Protein AF-A0A6I2AB38-F1 (afdb_monomer)

Solvent-accessible surface area (backbone atoms only — not comparable to full-atom values): 14194 Å² total; per-residue (Å²): 135,89,80,88,78,90,77,84,85,88,71,84,69,78,55,81,69,76,52,45,63,56,54,50,49,52,43,53,70,67,52,64,80,66,85,60,86,93,56,79,85,81,84,64,77,52,96,86,46,88,72,48,73,67,52,51,55,51,53,31,59,75,76,70,43,93,50,74,71,64,77,49,66,87,54,60,73,92,77,49,90,78,81,76,99,65,81,81,89,68,52,74,68,56,46,50,52,50,53,52,60,57,57,70,73,55,90,46,75,90,81,41,91,77,83,83,48,82,93,54,75,90,71,93,75,63,76,66,52,61,60,58,67,66,34,60,85,67,67,71,56,72,85,66,81,56,51,92,84,26,54,72,62,52,50,54,43,51,51,51,22,51,50,50,17,68,75,70,73,44,96,74,54,66,88,77,67,96,45,72,42,60,44,52,50,51,53,51,53,51,51,27,68,77,68,71,49,93,78,82,92,76,65,95,79,53,55,71,85,58,58,128

Secondary structure (DSSP, 8-state):
---------------TTTTHHHHHHHHHHH------TT---TTS--TT----HHHHHHHHHHHT-S-TGGGGTTS-GGGSSPPP--PPP--HHHHHHHHHHHHTTS--TTTS-----TT-------HHHHHHHT-HHHHS--S--SGGG-HHHHHHHHHHHHHHHHHHT-S---S--S-HHHHHHHHHHHHHHHH--------TTS-GGG--

Sequence (212 aa):
MAVENRIEPDCRAGSVDEQRPIREICRRAIAGNVRIDGRFCDSMPSPY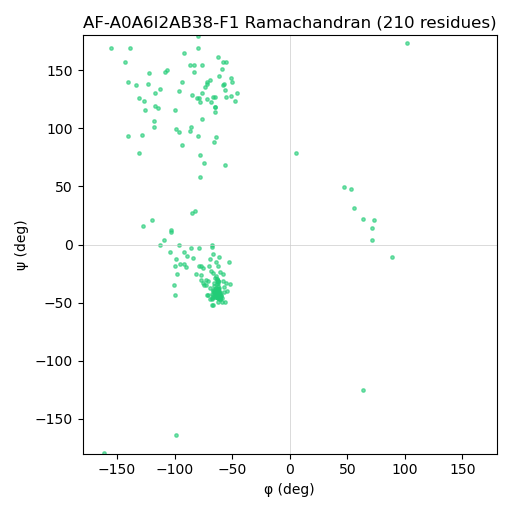IPNTDQDRAAMLRDIGAGSIDELFQDVPAQFRDVTFDLPPPLTELELREELYRLSRQNASLDDYACFLGAGYYHHFVPGVIGHITGRSELYTAYTPYQAEASQGILQAIYEYQSLVCQLTGMEISNAGMYDGSSAAAEAALMACRITGKKEVAVLSTANPVYRL

Mean predicted aligned error: 12.17 Å

Structure (mmCIF, N/CA/C/O backbone):
data_AF-A0A6I2AB38-F1
#
_entry.id   AF-A0A6I2AB38-F1
#
loop_
_atom_site.group_PDB
_atom_site.id
_atom_site.type_symbol
_atom_site.label_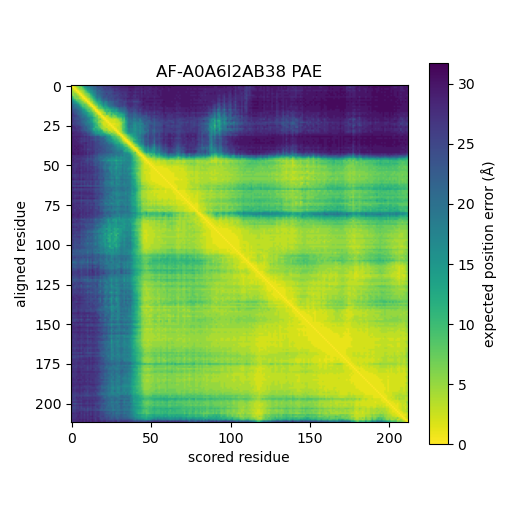atom_id
_atom_site.label_alt_id
_atom_site.label_comp_id
_atom_site.label_asym_id
_atom_site.label_entity_id
_atom_site.label_seq_id
_atom_site.pdbx_PDB_ins_code
_atom_site.Cartn_x
_atom_site.Cartn_y
_atom_site.Cartn_z
_atom_site.occupancy
_atom_site.B_iso_or_equiv
_atom_site.auth_seq_id
_atom_site.auth_comp_id
_atom_site.auth_asym_id
_atom_site.auth_atom_id
_atom_site.pdbx_PDB_model_num
ATOM 1 N N . MET A 1 1 ? -6.536 56.378 7.695 1.00 34.50 1 MET A N 1
ATOM 2 C CA . MET A 1 1 ? -5.104 56.673 7.892 1.00 34.50 1 MET A CA 1
ATOM 3 C C . MET A 1 1 ? -4.345 55.565 7.192 1.00 34.50 1 MET A C 1
ATOM 5 O O . MET A 1 1 ? -4.434 54.423 7.619 1.00 34.50 1 MET A O 1
ATOM 9 N N . ALA A 1 2 ? -3.794 55.879 6.023 1.00 26.27 2 ALA A N 1
ATOM 10 C CA . ALA A 1 2 ? -3.084 54.940 5.168 1.00 26.27 2 ALA A CA 1
ATOM 11 C C . ALA A 1 2 ? -1.726 54.583 5.781 1.00 26.27 2 ALA A C 1
ATOM 13 O O . ALA A 1 2 ? -1.047 55.474 6.285 1.00 26.27 2 ALA A O 1
ATOM 14 N N . VAL A 1 3 ? -1.335 53.313 5.687 1.00 28.06 3 VAL A N 1
ATOM 15 C CA . VAL A 1 3 ? 0.071 52.897 5.671 1.00 28.06 3 VAL A CA 1
ATOM 16 C C . VAL A 1 3 ? 0.175 51.765 4.650 1.00 28.06 3 VAL A C 1
ATOM 18 O O . VAL A 1 3 ? -0.111 50.608 4.945 1.00 28.06 3 VAL A O 1
ATOM 21 N N . GLU A 1 4 ? 0.516 52.136 3.418 1.00 26.92 4 GLU A N 1
ATOM 22 C CA . GLU A 1 4 ? 1.120 51.231 2.444 1.00 26.92 4 GLU A CA 1
ATOM 23 C C . GLU A 1 4 ? 2.509 50.845 2.956 1.00 26.92 4 GLU A C 1
ATOM 25 O O . GLU A 1 4 ? 3.324 51.719 3.236 1.00 26.92 4 GLU A O 1
ATOM 30 N N . ASN A 1 5 ? 2.796 49.549 3.037 1.00 28.12 5 ASN A N 1
ATOM 31 C CA . ASN A 1 5 ? 4.165 49.053 3.078 1.00 28.12 5 ASN A CA 1
ATOM 32 C C . ASN A 1 5 ? 4.311 47.981 1.998 1.00 28.12 5 ASN A C 1
ATOM 34 O O . ASN A 1 5 ? 3.986 46.811 2.194 1.00 28.12 5 ASN A O 1
ATOM 38 N N . ARG A 1 6 ? 4.784 48.430 0.831 1.00 26.64 6 ARG A N 1
ATOM 39 C CA . ARG A 1 6 ? 5.408 47.588 -0.191 1.00 26.64 6 ARG A CA 1
ATOM 40 C C . ARG A 1 6 ? 6.700 47.027 0.390 1.00 26.64 6 ARG A C 1
ATOM 42 O O . ARG A 1 6 ? 7.620 47.785 0.681 1.00 26.64 6 ARG A O 1
ATOM 49 N N . ILE A 1 7 ? 6.774 45.709 0.501 1.00 29.91 7 ILE A N 1
ATOM 50 C CA . ILE A 1 7 ? 8.037 44.985 0.601 1.00 29.91 7 ILE A CA 1
ATOM 51 C C . ILE A 1 7 ? 8.082 44.086 -0.632 1.00 29.91 7 ILE A C 1
ATOM 53 O O . ILE A 1 7 ? 7.317 43.130 -0.737 1.00 29.91 7 ILE A O 1
ATOM 57 N N . GLU A 1 8 ? 8.919 44.454 -1.601 1.00 27.06 8 GLU A N 1
ATOM 58 C CA . GLU A 1 8 ? 9.281 43.578 -2.714 1.00 27.06 8 GLU A CA 1
ATOM 59 C C . GLU A 1 8 ? 10.235 42.486 -2.212 1.00 27.06 8 GLU A C 1
ATOM 61 O O . GLU A 1 8 ? 11.200 42.807 -1.515 1.00 27.06 8 GLU A O 1
ATOM 66 N N . PRO A 1 9 ? 10.038 41.214 -2.588 1.00 30.16 9 PRO A N 1
ATOM 67 C CA . PRO A 1 9 ? 11.090 40.221 -2.511 1.00 30.16 9 PRO A CA 1
ATOM 68 C C . PRO A 1 9 ? 11.781 40.102 -3.876 1.00 30.16 9 PRO A C 1
ATOM 70 O O . PRO A 1 9 ? 11.330 39.371 -4.757 1.00 30.16 9 PRO A O 1
ATOM 73 N N . ASP A 1 10 ? 12.909 40.800 -4.033 1.00 26.78 10 ASP A N 1
ATOM 74 C CA . ASP A 1 10 ? 13.927 40.440 -5.023 1.00 26.78 10 ASP A CA 1
ATOM 75 C C . ASP A 1 10 ? 14.760 39.281 -4.458 1.00 26.78 10 ASP A C 1
ATOM 77 O O . ASP A 1 10 ? 15.714 39.454 -3.701 1.00 26.78 10 ASP A O 1
ATOM 81 N N . CYS A 1 11 ? 14.352 38.064 -4.801 1.00 25.88 11 CYS A N 1
ATOM 82 C CA . CYS A 1 11 ? 15.220 36.896 -4.812 1.00 25.88 11 CYS A CA 1
ATOM 83 C C . CYS A 1 11 ? 15.021 36.198 -6.149 1.00 25.88 11 CYS A C 1
ATOM 85 O O . CYS A 1 11 ? 14.269 35.235 -6.250 1.00 25.88 11 CYS A O 1
ATOM 87 N N . ARG A 1 12 ? 15.668 36.762 -7.178 1.00 30.02 12 ARG A N 1
ATOM 88 C CA . ARG A 1 12 ? 16.126 36.122 -8.423 1.00 30.02 12 ARG A CA 1
ATOM 89 C C . ARG A 1 12 ? 15.699 34.657 -8.581 1.00 30.02 12 ARG A C 1
ATOM 91 O O . ARG A 1 12 ? 16.494 33.732 -8.419 1.00 30.02 12 ARG A O 1
ATOM 98 N N . ALA A 1 13 ? 14.446 34.463 -8.978 1.00 32.53 13 ALA A N 1
ATOM 99 C CA . ALA A 1 13 ? 14.060 33.297 -9.743 1.00 32.53 13 ALA A CA 1
ATOM 100 C C . ALA A 1 13 ? 14.804 33.412 -11.076 1.00 32.53 13 ALA A C 1
ATOM 102 O O . ALA A 1 13 ? 14.572 34.359 -11.832 1.00 32.53 13 ALA A O 1
ATOM 103 N N . GLY A 1 14 ? 15.741 32.497 -11.336 1.00 30.34 14 GLY A N 1
ATOM 104 C CA . GLY A 1 14 ? 16.295 32.326 -12.676 1.00 30.34 14 GLY A CA 1
ATOM 105 C C . GLY A 1 14 ? 15.129 32.273 -13.655 1.00 30.34 14 GLY A C 1
ATOM 106 O O . GLY A 1 14 ? 14.169 31.528 -13.441 1.00 30.34 14 GLY A O 1
ATOM 107 N N . SER A 1 15 ? 15.154 33.171 -14.635 1.00 29.41 15 SER A N 1
ATOM 108 C CA . SER A 1 15 ? 14.037 33.393 -15.542 1.00 29.41 15 SER A CA 1
ATOM 109 C C . SER A 1 15 ? 13.550 32.065 -16.126 1.00 29.41 15 SER A C 1
ATOM 111 O O . SER A 1 15 ? 14.346 31.212 -16.520 1.00 29.41 15 SER A O 1
ATOM 113 N N . VAL A 1 16 ? 12.231 31.906 -16.241 1.00 40.69 16 VAL A N 1
ATOM 114 C CA . VAL A 1 16 ? 11.577 30.795 -16.963 1.00 40.69 16 VAL A CA 1
ATOM 115 C C . VAL A 1 16 ? 12.122 30.654 -18.405 1.00 40.69 16 VAL A C 1
ATOM 117 O O . VAL A 1 16 ? 11.963 29.617 -19.046 1.00 40.69 16 VAL A O 1
ATOM 120 N N . ASP A 1 17 ? 12.828 31.675 -18.899 1.00 38.22 17 ASP A N 1
ATOM 121 C CA . ASP A 1 17 ? 13.515 31.713 -20.185 1.00 38.22 17 ASP A CA 1
ATOM 122 C C . ASP A 1 17 ? 14.795 30.859 -20.260 1.00 38.22 17 ASP A C 1
ATOM 124 O O . ASP A 1 17 ? 15.090 30.291 -21.309 1.00 38.22 17 ASP A O 1
ATOM 128 N N . GLU A 1 18 ? 15.525 30.677 -19.156 1.00 34.94 18 GLU A N 1
ATOM 129 C CA . GLU A 1 18 ? 16.803 29.938 -19.139 1.00 34.94 18 GLU A CA 1
ATOM 130 C C . GLU A 1 18 ? 16.624 28.410 -19.139 1.00 34.94 18 GLU A C 1
ATOM 132 O O . GLU A 1 18 ? 17.534 27.670 -19.509 1.00 34.94 18 GLU A O 1
ATOM 137 N N . GLN A 1 19 ? 15.431 27.918 -18.783 1.00 38.31 19 GLN A N 1
ATOM 138 C CA . GLN A 1 19 ? 15.058 26.498 -18.881 1.00 38.31 19 GLN A CA 1
ATOM 139 C C . GLN A 1 19 ? 14.437 26.134 -20.235 1.00 38.31 19 GLN A C 1
ATOM 141 O O . GLN A 1 19 ? 14.267 24.950 -20.537 1.00 38.31 19 GLN A O 1
ATOM 146 N N . ARG A 1 20 ? 14.114 27.133 -21.067 1.00 41.50 20 ARG A N 1
ATOM 147 C CA . ARG A 1 20 ? 13.564 26.946 -22.414 1.00 41.50 20 ARG A CA 1
ATOM 148 C C . ARG A 1 20 ? 14.480 26.082 -23.309 1.00 41.50 20 ARG A C 1
ATOM 150 O O . ARG A 1 20 ? 13.945 25.169 -23.933 1.00 41.50 20 ARG A O 1
ATOM 157 N N . PRO A 1 21 ? 15.826 26.230 -23.295 1.00 41.38 21 PRO A N 1
ATOM 158 C CA . PRO A 1 21 ? 16.734 25.380 -24.067 1.00 41.38 21 PRO A CA 1
ATOM 159 C C . PRO A 1 21 ? 16.737 23.922 -23.596 1.00 41.38 21 PRO A C 1
ATOM 161 O O . PRO A 1 21 ? 16.725 23.022 -24.424 1.00 41.38 21 PRO A O 1
ATOM 164 N N . ILE A 1 22 ? 16.704 23.664 -22.282 1.00 46.53 22 ILE A N 1
ATOM 165 C CA . ILE A 1 22 ? 16.697 22.295 -21.731 1.00 46.53 22 ILE A CA 1
ATOM 166 C C . ILE A 1 22 ? 15.356 21.613 -22.006 1.00 46.53 22 ILE A C 1
ATOM 168 O O . ILE A 1 22 ? 15.334 20.469 -22.448 1.00 46.53 22 ILE A O 1
ATOM 172 N N . ARG A 1 23 ? 14.235 22.323 -21.825 1.00 45.91 23 ARG A N 1
ATOM 173 C CA . ARG A 1 23 ? 12.900 21.822 -22.186 1.00 45.91 23 ARG A CA 1
ATOM 174 C C . ARG A 1 23 ? 12.780 21.558 -23.683 1.00 45.91 23 ARG A C 1
ATOM 176 O O . ARG A 1 23 ? 12.126 20.601 -24.069 1.00 45.91 23 ARG A O 1
ATOM 183 N N . GLU A 1 24 ? 13.419 22.365 -24.526 1.00 47.00 24 GLU A N 1
ATOM 184 C CA . GLU A 1 24 ? 13.446 22.154 -25.973 1.00 47.00 24 GLU A CA 1
ATOM 185 C C . GLU A 1 24 ? 14.393 21.016 -26.381 1.00 47.00 24 GLU A C 1
ATOM 187 O O . GLU A 1 24 ? 14.072 20.280 -27.303 1.00 47.00 24 GLU A O 1
ATOM 192 N N . ILE A 1 25 ? 15.505 20.798 -25.673 1.00 49.69 25 ILE A N 1
ATOM 193 C CA . ILE A 1 25 ? 16.402 19.646 -25.869 1.00 49.69 25 ILE A CA 1
ATOM 194 C C . ILE A 1 25 ? 15.719 18.347 -25.427 1.00 49.69 25 ILE A C 1
ATOM 196 O O . ILE A 1 25 ? 15.716 17.386 -26.188 1.00 49.69 25 ILE A O 1
ATOM 200 N N . CYS A 1 26 ? 15.080 18.322 -24.254 1.00 41.72 26 CYS A N 1
ATOM 201 C CA . CYS A 1 26 ? 14.284 17.184 -23.792 1.00 41.72 26 CYS A CA 1
ATOM 202 C C . CYS A 1 26 ? 13.088 16.946 -24.719 1.00 41.72 26 CYS A C 1
ATOM 204 O O . CYS A 1 26 ? 12.897 15.825 -25.171 1.00 41.72 26 CYS A O 1
ATOM 206 N N . ARG A 1 27 ? 12.356 17.989 -25.133 1.00 44.59 27 ARG A N 1
ATOM 207 C CA . ARG A 1 27 ? 11.327 17.842 -26.171 1.00 44.59 27 ARG A CA 1
ATOM 208 C C . ARG A 1 27 ? 11.890 17.420 -27.512 1.00 44.59 27 ARG A C 1
ATOM 210 O O . ARG A 1 27 ? 11.180 16.744 -28.211 1.00 44.59 27 ARG A O 1
ATOM 217 N N . ARG A 1 28 ? 13.107 17.766 -27.921 1.00 39.25 28 ARG A N 1
ATOM 218 C CA . ARG A 1 28 ? 13.694 17.254 -29.175 1.00 39.25 28 ARG A CA 1
ATOM 219 C C . ARG A 1 28 ? 14.194 15.814 -29.035 1.00 39.25 28 ARG A C 1
ATOM 221 O O . ARG A 1 28 ? 14.222 15.094 -30.024 1.00 39.25 28 ARG A O 1
ATOM 228 N N . ALA A 1 29 ? 14.554 15.397 -27.823 1.00 41.75 29 ALA A N 1
ATOM 229 C CA . ALA A 1 29 ? 14.898 14.017 -27.498 1.00 41.75 29 ALA A CA 1
ATOM 230 C C . ALA A 1 29 ? 13.653 13.114 -27.355 1.00 41.75 29 ALA A C 1
ATOM 232 O O . ALA A 1 29 ? 13.737 11.932 -27.669 1.00 41.75 29 ALA A O 1
ATOM 233 N N . ILE A 1 30 ? 12.508 13.662 -26.914 1.00 44.81 30 ILE A N 1
ATOM 234 C CA . ILE A 1 30 ? 11.241 12.933 -26.696 1.00 44.81 30 ILE A CA 1
ATOM 235 C C . ILE A 1 30 ? 10.262 13.118 -27.856 1.00 44.81 30 ILE A C 1
ATOM 237 O O . ILE A 1 30 ? 9.701 12.143 -28.347 1.00 44.81 30 ILE A O 1
ATOM 241 N N . ALA A 1 31 ? 10.107 14.335 -28.379 1.00 37.72 31 ALA A N 1
ATOM 242 C CA . ALA A 1 31 ? 9.547 14.584 -29.705 1.00 37.72 31 ALA A CA 1
ATOM 243 C C . ALA A 1 31 ? 10.601 14.215 -30.752 1.00 37.72 31 ALA A C 1
ATOM 245 O O . ALA A 1 31 ? 11.130 15.051 -31.489 1.00 37.72 31 ALA A O 1
ATOM 246 N N . GLY A 1 32 ? 10.834 12.908 -30.857 1.00 34.00 32 GLY A N 1
ATOM 247 C CA . GLY A 1 32 ? 11.135 12.251 -32.113 1.00 34.00 32 GLY A CA 1
ATOM 248 C C . GLY A 1 32 ? 10.010 12.517 -33.118 1.00 34.00 32 GLY A C 1
ATOM 249 O O . GLY A 1 32 ? 9.295 11.617 -33.525 1.00 34.00 32 GLY A O 1
ATOM 250 N N . ASN A 1 33 ? 9.890 13.771 -33.556 1.00 32.78 33 ASN A N 1
ATOM 251 C CA . ASN A 1 33 ? 9.359 14.147 -34.859 1.00 32.78 33 ASN A CA 1
ATOM 252 C C . ASN A 1 33 ? 10.475 14.092 -35.912 1.00 32.78 33 ASN A C 1
ATOM 254 O O . ASN A 1 33 ? 10.420 14.771 -36.936 1.00 32.78 33 ASN A O 1
ATOM 258 N N . VAL A 1 34 ? 11.488 13.253 -35.687 1.00 32.75 34 VAL A N 1
ATOM 259 C CA . VAL A 1 34 ? 12.300 12.743 -36.777 1.00 32.75 34 VAL A CA 1
ATOM 260 C C . VAL A 1 34 ? 11.581 11.506 -37.303 1.00 32.75 34 VAL A C 1
ATOM 262 O O . VAL A 1 34 ? 11.696 10.414 -36.756 1.00 32.75 34 VAL A O 1
ATOM 265 N N . ARG A 1 35 ? 10.821 11.684 -38.387 1.00 31.61 35 ARG A N 1
ATOM 266 C CA . ARG A 1 35 ? 10.516 10.574 -39.292 1.00 31.61 35 ARG A CA 1
ATOM 267 C C . ARG A 1 35 ? 11.843 10.128 -39.913 1.00 31.61 35 ARG A C 1
ATOM 269 O O . ARG A 1 35 ? 12.253 10.694 -40.920 1.00 31.61 35 ARG A O 1
ATOM 276 N N . ILE A 1 36 ? 12.514 9.149 -39.312 1.00 35.03 36 ILE A N 1
ATOM 277 C CA . ILE A 1 36 ? 13.458 8.293 -40.036 1.00 35.03 36 ILE A CA 1
ATOM 278 C C . ILE A 1 36 ? 12.697 7.004 -40.352 1.00 35.03 36 ILE A C 1
ATOM 280 O O . ILE A 1 36 ? 12.489 6.167 -39.480 1.00 35.03 36 ILE A O 1
ATOM 284 N N . ASP A 1 37 ? 12.206 6.893 -41.585 1.00 28.66 37 ASP A N 1
ATOM 285 C CA . ASP A 1 37 ? 11.806 5.631 -42.224 1.00 28.66 37 ASP A CA 1
ATOM 286 C C . ASP A 1 37 ? 10.929 4.664 -41.403 1.00 28.66 37 ASP A C 1
ATOM 288 O O . ASP A 1 37 ? 11.213 3.469 -41.328 1.00 28.66 37 ASP A O 1
ATOM 292 N N . GLY A 1 38 ? 9.837 5.155 -40.805 1.00 30.42 38 GLY A N 1
ATOM 293 C CA . GLY A 1 38 ? 8.761 4.289 -40.299 1.00 30.42 38 GLY A CA 1
ATOM 294 C C . GLY A 1 38 ? 9.143 3.337 -39.159 1.00 30.42 38 GLY A C 1
ATOM 295 O O . GLY A 1 38 ? 8.454 2.340 -38.962 1.00 30.42 38 GLY A O 1
ATOM 296 N N . ARG A 1 39 ? 10.210 3.623 -38.407 1.00 29.05 39 ARG A N 1
ATOM 297 C CA . ARG A 1 39 ? 10.613 2.843 -37.229 1.00 29.05 39 ARG A CA 1
ATOM 298 C C . ARG A 1 39 ? 10.434 3.665 -35.957 1.00 29.05 39 ARG A C 1
ATOM 300 O O . ARG A 1 39 ? 10.824 4.831 -35.913 1.00 29.05 39 ARG A O 1
ATOM 307 N N . PHE A 1 40 ? 9.832 3.055 -34.933 1.00 37.88 40 PHE A N 1
ATOM 308 C CA . PHE A 1 40 ? 9.891 3.562 -33.563 1.00 37.88 40 PHE A CA 1
ATOM 309 C C . PHE A 1 40 ? 11.362 3.818 -33.202 1.00 37.88 40 PHE A C 1
ATOM 311 O O . PHE A 1 40 ? 12.250 3.092 -33.649 1.00 37.88 40 PHE A O 1
ATOM 318 N 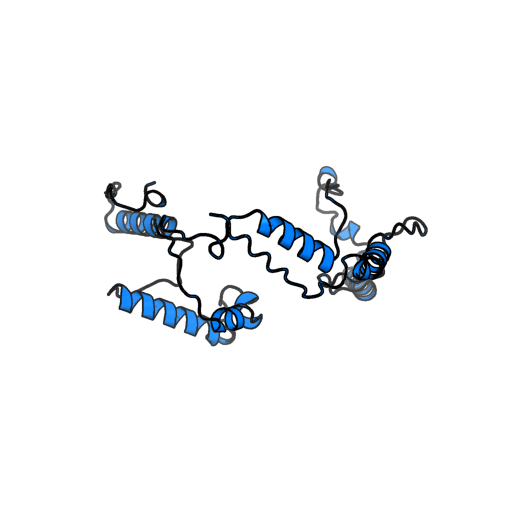N . CYS A 1 41 ? 11.639 4.876 -32.441 1.00 37.41 41 CYS A N 1
ATOM 319 C CA . CYS A 1 41 ? 12.975 5.116 -31.904 1.00 37.41 41 CYS A CA 1
ATOM 320 C C . CYS A 1 41 ? 13.304 3.998 -30.897 1.00 37.41 41 CYS A C 1
ATOM 322 O O . CYS A 1 41 ? 13.027 4.129 -29.710 1.00 37.41 41 CYS A O 1
ATOM 324 N N . ASP A 1 42 ? 13.873 2.899 -31.391 1.00 43.31 42 ASP A N 1
ATOM 325 C CA . ASP A 1 42 ? 14.346 1.734 -30.626 1.00 43.31 42 ASP A CA 1
ATOM 326 C C . ASP A 1 42 ? 15.568 2.047 -29.734 1.00 43.31 42 ASP A C 1
ATOM 328 O O . ASP A 1 42 ? 16.086 1.173 -29.046 1.00 43.31 42 ASP A O 1
ATOM 332 N N . SER A 1 43 ? 16.091 3.279 -29.731 1.00 47.00 43 SER A N 1
ATOM 333 C CA . SER A 1 43 ? 17.467 3.534 -29.280 1.00 47.00 43 SER A CA 1
ATOM 334 C C . SER A 1 43 ? 17.635 4.146 -27.885 1.00 47.00 43 SER A C 1
ATOM 336 O O . SER A 1 43 ? 18.745 4.556 -27.548 1.00 47.00 43 SER A O 1
ATOM 338 N N . MET A 1 44 ? 16.596 4.199 -27.047 1.00 47.53 44 MET A N 1
ATOM 339 C CA . MET A 1 44 ? 16.796 4.336 -25.597 1.00 47.53 44 MET A CA 1
ATOM 340 C C . MET A 1 44 ? 16.061 3.214 -24.865 1.00 47.53 44 MET A C 1
ATOM 342 O O . MET A 1 44 ? 14.830 3.175 -24.913 1.00 47.53 44 MET A O 1
ATOM 346 N N . PRO A 1 45 ? 16.785 2.317 -24.168 1.00 57.47 45 PRO A N 1
ATOM 347 C CA . PRO A 1 45 ? 16.159 1.344 -23.291 1.00 57.47 45 PRO A CA 1
ATOM 348 C C . PRO A 1 45 ? 15.288 2.088 -22.281 1.00 57.47 45 PRO A C 1
ATOM 350 O O . PRO A 1 45 ? 15.754 3.018 -21.618 1.00 57.47 45 PRO A O 1
ATOM 353 N N . SER A 1 46 ? 14.019 1.699 -22.170 1.00 71.69 46 SER A N 1
ATOM 354 C CA . SER A 1 46 ? 13.181 2.172 -21.071 1.00 71.69 46 SER A CA 1
ATOM 355 C C . SER A 1 46 ? 13.883 1.823 -19.754 1.00 71.69 46 SER A C 1
ATOM 357 O O . SER A 1 46 ? 14.275 0.666 -19.589 1.00 71.69 46 SER A O 1
ATOM 359 N N . PRO A 1 47 ? 14.006 2.749 -18.785 1.00 79.19 47 PRO A N 1
ATOM 360 C CA . PRO A 1 47 ? 14.590 2.430 -17.479 1.00 79.19 47 PRO A CA 1
ATOM 361 C C . PRO A 1 47 ? 13.793 1.349 -16.724 1.00 79.19 47 PRO A C 1
ATOM 363 O O . PRO A 1 47 ? 14.271 0.812 -15.730 1.00 79.19 47 PRO A O 1
ATOM 366 N N . TYR A 1 48 ? 12.593 1.010 -17.207 1.00 86.25 48 TYR A N 1
ATOM 367 C CA . TYR A 1 48 ? 11.717 -0.024 -16.664 1.00 86.25 48 TYR A CA 1
ATOM 368 C C . TYR A 1 48 ? 11.793 -1.364 -17.412 1.00 86.25 48 TYR A C 1
ATOM 370 O O . TYR A 1 48 ? 11.266 -2.356 -16.915 1.00 86.25 48 TYR A O 1
ATOM 378 N N . ILE A 1 49 ? 12.420 -1.417 -18.594 1.00 90.12 49 ILE A N 1
ATOM 379 C CA . ILE A 1 49 ? 12.567 -2.645 -19.389 1.00 90.12 49 ILE A CA 1
ATOM 380 C C . ILE A 1 49 ? 14.063 -2.945 -19.526 1.00 90.12 49 ILE A C 1
ATOM 382 O O . ILE A 1 49 ? 14.731 -2.337 -20.362 1.00 90.12 49 ILE A O 1
ATOM 386 N N . PRO A 1 50 ? 14.607 -3.883 -18.731 1.00 88.38 50 PRO A N 1
ATOM 387 C CA . PRO A 1 50 ? 16.047 -4.126 -18.692 1.00 88.38 50 PRO A CA 1
ATOM 388 C C . PRO A 1 50 ? 16.560 -4.888 -19.920 1.00 88.38 50 PRO A C 1
ATOM 390 O O . PRO A 1 50 ? 17.754 -4.858 -20.199 1.00 88.38 50 PRO A O 1
ATOM 393 N N . ASN A 1 51 ? 15.681 -5.590 -20.645 1.00 90.06 51 ASN A N 1
ATOM 394 C CA . ASN A 1 51 ? 16.077 -6.410 -21.785 1.00 90.06 51 ASN A CA 1
ATOM 395 C C . ASN A 1 51 ? 16.489 -5.538 -22.973 1.00 90.06 51 ASN A C 1
ATOM 397 O O . ASN A 1 51 ? 15.703 -4.723 -23.465 1.00 90.06 51 ASN A O 1
ATOM 401 N N . THR A 1 52 ? 17.696 -5.780 -23.470 1.00 90.00 52 THR A N 1
ATOM 402 C CA . THR A 1 52 ? 18.200 -5.222 -24.725 1.00 90.00 52 THR A CA 1
ATOM 403 C C . THR A 1 52 ? 17.659 -5.999 -25.927 1.00 90.00 52 THR A C 1
ATOM 405 O O . THR A 1 52 ? 17.118 -7.100 -25.789 1.00 90.00 52 THR A O 1
ATOM 408 N N . ASP A 1 53 ? 17.843 -5.471 -27.137 1.00 90.50 53 ASP A N 1
ATOM 409 C CA . ASP A 1 53 ? 17.486 -6.202 -28.362 1.00 90.50 53 ASP A CA 1
ATOM 410 C C . ASP A 1 53 ? 18.312 -7.479 -28.534 1.00 90.50 53 ASP A C 1
ATOM 412 O O . ASP A 1 53 ? 17.823 -8.480 -29.060 1.00 90.50 53 ASP A O 1
ATOM 416 N N . GLN A 1 54 ? 19.547 -7.480 -28.025 1.00 93.31 54 GLN A N 1
ATOM 417 C CA . GLN A 1 54 ? 20.385 -8.671 -27.990 1.00 93.31 54 GLN A CA 1
ATOM 418 C C . GLN A 1 54 ? 19.804 -9.734 -27.050 1.00 93.31 54 GLN A C 1
ATOM 420 O O . GLN A 1 54 ? 19.746 -10.904 -27.439 1.00 93.31 54 GLN A O 1
ATOM 425 N N . ASP A 1 55 ? 19.336 -9.339 -25.860 1.00 94.00 55 ASP A N 1
ATOM 426 C CA . ASP A 1 55 ? 18.676 -10.251 -24.917 1.00 94.00 55 ASP A CA 1
ATOM 427 C C . ASP A 1 55 ? 17.392 -10.813 -25.525 1.00 94.00 55 ASP A C 1
ATOM 429 O O . ASP A 1 55 ? 17.178 -12.023 -25.506 1.00 94.00 55 ASP A O 1
ATOM 433 N N . ARG A 1 56 ? 16.564 -9.950 -26.134 1.00 93.19 56 ARG A N 1
ATOM 434 C CA . ARG A 1 56 ? 15.337 -10.358 -26.836 1.00 93.19 56 ARG A CA 1
ATOM 435 C C . ARG A 1 56 ? 15.636 -11.392 -27.921 1.00 93.19 56 ARG A C 1
ATOM 437 O O . ARG A 1 56 ? 15.013 -12.449 -27.944 1.00 93.19 56 ARG A O 1
ATOM 444 N N . ALA A 1 57 ? 16.624 -11.132 -28.777 1.00 94.56 57 ALA A N 1
ATOM 445 C CA . ALA A 1 57 ? 17.003 -12.053 -29.844 1.00 94.56 57 ALA A CA 1
ATOM 446 C C . ALA A 1 57 ? 17.575 -13.379 -29.313 1.00 94.56 57 ALA A C 1
ATOM 448 O O . ALA A 1 57 ? 17.356 -14.426 -29.920 1.00 94.56 57 ALA A O 1
ATOM 449 N N . ALA A 1 58 ? 18.322 -13.356 -28.206 1.00 96.56 58 ALA A N 1
ATOM 450 C CA . ALA A 1 58 ? 18.833 -14.568 -27.570 1.00 96.56 58 ALA A CA 1
ATOM 451 C C . ALA A 1 58 ? 17.706 -15.416 -26.965 1.00 96.56 58 ALA A C 1
ATOM 453 O O . ALA A 1 58 ? 17.655 -16.612 -27.238 1.00 96.56 58 ALA A O 1
ATOM 454 N N . MET A 1 59 ? 16.781 -14.794 -26.226 1.00 96.69 59 MET A N 1
ATOM 455 C CA . MET A 1 59 ? 15.626 -15.474 -25.632 1.00 96.69 59 MET A CA 1
ATOM 456 C C . MET A 1 59 ? 14.709 -16.083 -26.699 1.00 96.69 59 MET A C 1
ATOM 458 O O . MET 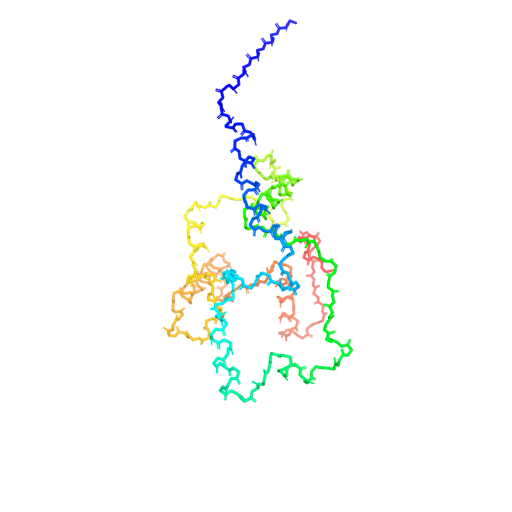A 1 59 ? 14.327 -17.239 -26.569 1.00 96.69 59 MET A O 1
ATOM 462 N N . LEU A 1 60 ? 14.413 -15.351 -27.784 1.00 97.12 60 LEU A N 1
ATOM 463 C CA . LEU A 1 60 ? 13.597 -15.858 -28.898 1.00 97.12 60 LEU A CA 1
ATOM 464 C C . LEU A 1 60 ? 14.220 -17.098 -29.556 1.00 97.12 60 LEU A C 1
ATOM 466 O O . LEU A 1 60 ? 13.522 -18.080 -29.805 1.00 97.12 60 LEU A O 1
ATOM 470 N N . ARG A 1 61 ? 15.543 -17.088 -29.783 1.00 97.19 61 ARG A N 1
ATOM 471 C CA . ARG A 1 61 ? 16.256 -18.260 -30.318 1.00 97.19 61 ARG A CA 1
ATOM 472 C C . ARG A 1 61 ? 16.194 -19.464 -29.380 1.00 97.19 61 ARG A C 1
ATOM 474 O O . ARG A 1 61 ? 16.066 -20.577 -29.875 1.00 97.19 61 ARG A O 1
ATOM 481 N N . ASP A 1 62 ? 16.300 -19.248 -28.070 1.00 97.81 62 ASP A N 1
ATOM 482 C CA . ASP A 1 62 ? 16.301 -20.323 -27.068 1.00 97.81 62 ASP A CA 1
ATOM 483 C C . ASP A 1 62 ? 14.943 -21.038 -26.987 1.00 97.81 62 ASP A C 1
ATOM 485 O O . ASP A 1 62 ? 14.878 -22.264 -26.951 1.00 97.81 62 ASP A O 1
ATOM 489 N N . ILE A 1 63 ? 13.848 -20.275 -27.066 1.00 96.69 63 ILE A N 1
ATOM 490 C CA . ILE A 1 63 ? 12.480 -20.819 -27.059 1.00 96.69 63 ILE A CA 1
ATOM 491 C C . ILE A 1 63 ? 11.981 -21.248 -28.450 1.00 96.69 63 ILE A C 1
ATOM 493 O O . ILE A 1 63 ? 10.875 -21.772 -28.566 1.00 96.69 63 ILE A O 1
ATOM 497 N N . GLY A 1 64 ? 12.775 -21.032 -29.507 1.00 96.19 64 GLY A N 1
ATOM 498 C CA . GLY A 1 64 ? 12.441 -21.412 -30.883 1.00 96.19 64 GLY A CA 1
ATOM 499 C C . GLY A 1 64 ? 11.368 -20.549 -31.559 1.00 96.19 64 GLY A C 1
ATOM 500 O O . GLY A 1 64 ? 10.759 -21.010 -32.522 1.00 96.19 64 GLY A O 1
ATOM 501 N N . ALA A 1 65 ? 11.138 -19.323 -31.077 1.00 95.69 65 ALA A N 1
ATOM 502 C CA . ALA A 1 65 ? 10.181 -18.378 -31.655 1.00 95.69 65 ALA A CA 1
ATOM 503 C C . ALA A 1 65 ? 10.863 -17.423 -32.651 1.00 95.69 65 ALA A C 1
ATOM 505 O O . ALA A 1 65 ? 11.973 -16.937 -32.419 1.00 95.69 65 ALA A O 1
ATOM 506 N N . GLY A 1 66 ? 10.187 -17.131 -33.761 1.00 93.56 66 GLY A N 1
ATOM 507 C CA . GLY A 1 66 ? 10.655 -16.226 -34.810 1.00 93.56 66 GLY A CA 1
ATOM 508 C C . GLY A 1 66 ? 10.430 -14.745 -34.500 1.00 93.56 66 GLY A C 1
ATOM 509 O O . GLY A 1 66 ? 11.171 -13.894 -34.998 1.00 93.56 66 GLY A O 1
ATOM 510 N N . SER A 1 67 ? 9.438 -14.417 -33.667 1.00 93.31 67 SER A N 1
ATOM 511 C CA . SER A 1 67 ? 9.116 -13.040 -33.280 1.00 93.31 67 SER A CA 1
ATOM 512 C C . SER A 1 67 ? 8.393 -12.962 -31.932 1.00 93.31 67 SER A C 1
ATOM 514 O O . SER A 1 67 ? 7.943 -13.967 -31.385 1.00 93.31 67 SER A O 1
ATOM 516 N N . ILE A 1 68 ? 8.260 -11.743 -31.400 1.00 90.69 68 ILE A N 1
ATOM 517 C CA . ILE A 1 68 ? 7.434 -11.476 -30.213 1.00 90.69 68 ILE A CA 1
ATOM 518 C C . ILE A 1 68 ? 5.954 -11.768 -30.504 1.00 90.69 68 ILE A C 1
ATOM 520 O O . ILE A 1 68 ? 5.271 -12.320 -29.647 1.00 90.69 68 ILE A O 1
ATOM 524 N N . ASP A 1 69 ? 5.467 -11.462 -31.711 1.00 90.25 69 ASP A N 1
ATOM 525 C CA . ASP A 1 69 ? 4.062 -11.675 -32.093 1.00 90.25 69 ASP A CA 1
ATOM 526 C C . ASP A 1 69 ? 3.664 -13.157 -32.050 1.00 90.25 69 ASP A C 1
ATOM 528 O O . ASP A 1 69 ? 2.520 -13.491 -31.732 1.00 90.25 69 ASP A O 1
ATOM 532 N N . GLU A 1 70 ? 4.611 -14.062 -32.326 1.00 93.12 70 GLU A N 1
ATOM 533 C CA . GLU A 1 70 ? 4.394 -15.505 -32.195 1.00 93.12 70 GLU A CA 1
ATOM 534 C C . GLU A 1 70 ? 4.076 -15.919 -30.749 1.00 93.12 70 GLU A C 1
ATOM 536 O O . GLU A 1 70 ? 3.270 -16.825 -30.545 1.00 93.12 70 GLU A O 1
ATOM 541 N N . LEU A 1 71 ? 4.608 -15.210 -29.744 1.00 92.81 71 LEU A N 1
ATOM 542 C CA . LEU A 1 71 ? 4.358 -15.492 -28.322 1.00 92.81 71 LEU A CA 1
ATOM 543 C C . LEU A 1 71 ? 2.926 -15.169 -27.883 1.00 92.81 71 LEU A C 1
ATOM 545 O O . LEU A 1 71 ? 2.471 -15.655 -26.850 1.00 92.81 71 LEU A O 1
ATOM 549 N N . PHE A 1 72 ? 2.204 -14.358 -28.656 1.00 91.62 72 PHE A N 1
ATOM 550 C CA . PHE A 1 72 ? 0.837 -13.940 -28.347 1.00 91.62 72 PHE A CA 1
ATOM 551 C C . PHE A 1 72 ? -0.220 -14.687 -29.173 1.00 91.62 72 PHE A C 1
ATOM 553 O O . PHE A 1 72 ? -1.396 -14.312 -29.152 1.00 91.62 72 PHE A O 1
ATOM 560 N N . GLN A 1 73 ? 0.155 -15.757 -29.888 1.00 91.69 73 GLN A N 1
ATOM 561 C CA . GLN A 1 73 ? -0.765 -16.519 -30.743 1.00 91.69 73 GLN A CA 1
ATOM 562 C C . GLN A 1 73 ? -1.958 -17.144 -29.995 1.00 91.69 73 GLN A C 1
ATOM 564 O O . GLN A 1 73 ? -3.011 -17.336 -30.606 1.00 91.69 73 GLN A O 1
ATOM 569 N N . ASP A 1 74 ? -1.839 -17.372 -28.687 1.00 93.38 74 ASP A N 1
ATOM 570 C CA . ASP A 1 74 ? -2.917 -17.917 -27.852 1.00 93.38 74 ASP A CA 1
ATOM 571 C C . ASP A 1 74 ? -4.002 -16.883 -27.494 1.00 93.38 74 ASP A C 1
ATOM 573 O O . ASP A 1 74 ? -5.126 -17.242 -27.138 1.00 93.38 74 ASP A O 1
ATOM 577 N N . VAL A 1 75 ? -3.711 -15.582 -27.614 1.00 93.38 75 VAL A N 1
ATOM 578 C CA . VAL A 1 75 ? -4.698 -14.514 -27.386 1.00 93.38 75 VAL A CA 1
ATOM 579 C C . VAL A 1 75 ? -5.582 -14.393 -28.630 1.00 93.38 75 VAL A C 1
ATOM 581 O O . VAL A 1 75 ? -5.038 -14.209 -29.707 1.00 93.38 75 VAL A O 1
ATOM 584 N N . PRO A 1 76 ? -6.922 -14.449 -28.588 1.00 93.31 76 PRO A N 1
ATOM 585 C CA . PRO A 1 76 ? -7.735 -14.298 -29.801 1.00 93.31 76 PRO A CA 1
ATOM 586 C C . PRO A 1 76 ? -7.465 -12.976 -30.541 1.00 93.31 76 PRO A C 1
ATOM 588 O O . PRO A 1 76 ? -7.376 -11.929 -29.908 1.00 93.31 76 PRO A O 1
ATOM 591 N N . ALA A 1 77 ? -7.387 -13.005 -31.878 1.00 89.81 77 ALA A N 1
ATOM 592 C CA . ALA A 1 77 ? -6.992 -11.845 -32.695 1.00 89.81 77 ALA A CA 1
ATOM 593 C C . ALA A 1 77 ? -7.850 -10.587 -32.454 1.00 89.81 77 ALA A C 1
ATOM 595 O O . ALA A 1 77 ? -7.337 -9.478 -32.475 1.00 89.81 77 ALA A O 1
ATOM 596 N N . GLN A 1 78 ? -9.139 -10.760 -32.148 1.00 90.38 78 GLN A N 1
ATOM 597 C CA . GLN A 1 78 ? -10.056 -9.661 -31.815 1.00 90.38 78 GLN A CA 1
ATOM 598 C C . GLN A 1 78 ? -9.697 -8.899 -30.523 1.00 90.38 78 GLN A C 1
ATOM 600 O O . GLN A 1 78 ? -10.246 -7.829 -30.280 1.00 90.38 78 GLN A O 1
ATOM 605 N N . PHE A 1 79 ? -8.824 -9.463 -29.683 1.00 90.94 79 PHE A N 1
ATOM 606 C CA . PHE A 1 79 ? -8.330 -8.855 -28.446 1.00 90.94 79 PHE A CA 1
ATOM 607 C C . PHE A 1 79 ? -6.854 -8.431 -28.540 1.00 90.94 79 PHE A C 1
ATOM 609 O O . PHE A 1 79 ? -6.292 -7.987 -27.540 1.00 90.94 79 PHE A O 1
ATOM 616 N N . ARG A 1 80 ? -6.217 -8.575 -29.711 1.00 86.69 80 ARG A N 1
ATOM 617 C CA . ARG A 1 80 ? -4.854 -8.087 -29.972 1.00 86.69 80 ARG A CA 1
ATOM 618 C C . ARG A 1 80 ? -4.891 -6.671 -30.551 1.00 86.69 80 ARG A C 1
ATOM 620 O O . ARG A 1 80 ? -5.939 -6.206 -30.990 1.00 86.69 80 ARG A O 1
ATOM 627 N N . ASP A 1 81 ? -3.742 -5.997 -30.533 1.00 80.31 81 ASP A N 1
ATOM 628 C CA . ASP A 1 81 ? -3.500 -4.723 -31.232 1.00 80.31 81 ASP A CA 1
ATOM 629 C C . ASP A 1 81 ? -4.476 -3.588 -30.878 1.00 80.31 81 ASP A C 1
ATOM 631 O O . ASP A 1 81 ? -4.784 -2.705 -31.684 1.00 80.31 81 ASP A O 1
ATOM 635 N N . VAL A 1 82 ? -4.957 -3.591 -29.632 1.00 82.56 82 VAL A N 1
ATOM 636 C CA . VAL A 1 82 ? -5.808 -2.525 -29.104 1.00 82.56 82 VAL A CA 1
ATOM 637 C C . VAL A 1 82 ? -5.000 -1.231 -29.057 1.00 82.56 82 VAL A C 1
ATOM 639 O O . VAL A 1 82 ? -3.999 -1.126 -28.351 1.00 82.56 82 VAL A O 1
ATOM 642 N N . THR A 1 83 ? -5.448 -0.229 -29.810 1.00 85.62 83 THR A N 1
ATOM 643 C CA . THR A 1 83 ? -4.882 1.119 -29.733 1.00 85.62 83 THR A CA 1
ATOM 644 C C . THR A 1 83 ? -5.552 1.872 -28.592 1.00 85.62 83 THR A C 1
ATOM 646 O O . THR A 1 83 ? -6.780 1.935 -28.521 1.00 85.62 83 THR A O 1
ATOM 649 N N . PHE A 1 84 ? -4.753 2.456 -27.704 1.00 88.56 84 PHE A N 1
ATOM 650 C CA . PHE A 1 84 ? -5.250 3.314 -26.635 1.00 88.56 84 PHE A CA 1
ATOM 651 C C . PHE A 1 84 ? -5.164 4.781 -27.065 1.00 88.56 84 PHE A C 1
ATOM 653 O O . PHE A 1 84 ? -4.120 5.225 -27.541 1.00 88.56 84 PHE A O 1
ATOM 660 N N . ASP A 1 85 ? -6.248 5.536 -26.878 1.00 92.56 85 ASP A N 1
ATOM 661 C CA . ASP A 1 85 ? -6.262 6.993 -27.060 1.00 92.56 85 ASP A CA 1
ATOM 662 C C . ASP A 1 85 ? -5.619 7.663 -25.837 1.00 92.56 85 ASP A C 1
ATOM 664 O O . ASP A 1 85 ? -6.294 8.101 -24.904 1.00 92.56 85 ASP A O 1
ATOM 668 N N . LEU A 1 86 ? -4.286 7.621 -25.786 1.00 91.69 86 LEU A N 1
ATOM 669 C CA . LEU A 1 86 ? -3.486 8.191 -24.705 1.00 91.69 86 LEU A CA 1
ATOM 670 C C . LEU A 1 86 ? -2.752 9.452 -25.178 1.00 91.69 86 LEU A C 1
ATOM 672 O O . LEU A 1 86 ? -2.328 9.524 -26.335 1.00 91.69 86 LEU A O 1
ATOM 676 N N . PRO A 1 87 ? -2.532 10.430 -24.279 1.00 90.50 87 PRO A N 1
ATOM 677 C CA . PRO A 1 87 ? -1.631 11.542 -24.546 1.00 90.50 87 PRO A CA 1
ATOM 678 C C . PRO A 1 87 ? -0.224 11.056 -24.933 1.00 90.50 87 PRO A C 1
ATOM 680 O O . PRO A 1 87 ? 0.174 9.946 -24.565 1.00 90.50 87 PRO A O 1
ATOM 683 N N . PRO A 1 88 ? 0.563 11.889 -25.636 1.00 89.50 88 PRO A N 1
ATOM 684 C CA . PRO A 1 88 ? 1.941 11.546 -25.962 1.00 89.50 88 PRO A CA 1
ATOM 685 C C . PRO A 1 88 ? 2.768 11.287 -24.690 1.00 89.50 88 PRO A C 1
ATOM 687 O O . PRO A 1 88 ? 2.488 11.879 -23.641 1.00 89.50 88 PRO A O 1
ATOM 690 N N . PRO A 1 89 ? 3.803 10.432 -24.773 1.00 89.25 89 PRO A N 1
ATOM 691 C CA . PRO A 1 89 ? 4.661 10.138 -23.633 1.00 89.25 89 PRO A CA 1
ATOM 692 C C . PRO A 1 89 ? 5.374 11.403 -23.144 1.00 89.25 89 PRO A C 1
ATOM 694 O O . PRO A 1 89 ? 5.766 12.262 -23.936 1.00 89.25 89 PRO A O 1
ATOM 697 N N . LEU A 1 90 ? 5.566 11.488 -21.829 1.00 90.44 90 LEU A N 1
ATOM 698 C CA . LEU A 1 90 ? 6.294 12.567 -21.165 1.00 90.44 90 LEU A CA 1
ATOM 699 C C . LEU A 1 90 ? 7.655 12.070 -20.679 1.00 90.44 90 LEU A C 1
ATOM 701 O O . LEU A 1 90 ? 7.799 10.910 -20.290 1.00 90.44 90 LEU A O 1
ATOM 705 N N . THR A 1 91 ? 8.643 12.965 -20.625 1.00 90.25 91 THR A N 1
ATOM 706 C CA . THR A 1 91 ? 9.838 12.721 -19.802 1.00 90.25 91 THR A CA 1
ATOM 707 C C . THR A 1 91 ? 9.493 12.605 -18.327 1.00 90.25 91 THR A C 1
ATOM 709 O O . THR A 1 91 ? 8.494 13.150 -17.865 1.00 90.25 91 THR A O 1
ATOM 712 N N . GLU A 1 92 ? 10.397 12.014 -17.546 1.00 91.31 92 GLU A N 1
ATOM 713 C CA . GLU A 1 92 ? 10.325 12.061 -16.082 1.00 91.31 92 GLU A CA 1
ATOM 714 C C . GLU A 1 92 ? 10.238 13.505 -15.549 1.00 91.31 92 GLU A C 1
ATOM 716 O O . GLU A 1 92 ? 9.466 13.793 -14.634 1.00 91.31 92 GLU A O 1
ATOM 721 N N . LEU A 1 93 ? 10.983 14.442 -16.149 1.00 94.25 93 LEU A N 1
ATOM 722 C CA . LEU A 1 93 ? 10.964 15.850 -15.747 1.00 94.25 93 LEU A CA 1
ATOM 723 C C . LEU A 1 93 ? 9.622 16.525 -16.049 1.00 94.25 93 LEU A C 1
ATOM 725 O O . LEU A 1 93 ? 9.087 17.207 -15.175 1.00 94.25 93 LEU A O 1
ATOM 729 N N . GLU A 1 94 ? 9.078 16.325 -17.252 1.00 94.88 94 GLU A N 1
ATOM 730 C CA . GLU A 1 94 ? 7.767 16.854 -17.649 1.00 94.88 94 GLU A CA 1
ATOM 731 C C . GLU A 1 94 ? 6.644 16.233 -16.815 1.00 94.88 94 GLU A C 1
ATOM 733 O O . GLU A 1 94 ? 5.769 16.955 -16.343 1.00 94.88 94 GLU A O 1
ATOM 738 N N . LEU A 1 95 ? 6.697 14.920 -16.569 1.00 94.62 95 LEU A N 1
ATOM 739 C CA . LEU A 1 95 ? 5.733 14.222 -15.723 1.00 94.62 95 LEU A CA 1
ATOM 740 C C . LEU A 1 95 ? 5.744 14.783 -14.298 1.00 94.62 95 LEU A C 1
ATOM 742 O O . LEU A 1 95 ? 4.689 15.070 -13.735 1.00 94.62 95 LEU A O 1
ATOM 746 N N . ARG A 1 96 ? 6.930 14.985 -13.713 1.00 97.06 96 ARG A N 1
ATOM 747 C CA . ARG A 1 96 ? 7.062 15.554 -12.366 1.00 97.06 96 ARG A CA 1
ATOM 748 C C . ARG A 1 96 ? 6.515 16.978 -12.286 1.00 97.06 96 ARG A C 1
ATOM 750 O O . ARG A 1 96 ? 5.849 17.312 -11.308 1.00 97.06 96 ARG A O 1
ATOM 757 N N . GLU A 1 97 ? 6.795 17.815 -13.285 1.00 97.69 97 GLU A N 1
ATOM 758 C CA . GLU A 1 97 ? 6.261 19.180 -13.348 1.00 97.69 97 GLU A CA 1
ATOM 759 C C . GLU A 1 97 ? 4.732 19.178 -13.452 1.00 97.69 97 GLU A C 1
ATOM 761 O O . GLU A 1 97 ? 4.065 19.920 -12.729 1.00 97.69 97 GLU A O 1
ATOM 766 N N . GLU A 1 98 ? 4.171 18.308 -14.291 1.00 96.69 98 GLU A N 1
ATOM 767 C CA . GLU A 1 98 ? 2.725 18.191 -14.457 1.00 96.69 98 GLU A CA 1
ATOM 768 C C . GLU A 1 98 ? 2.040 17.706 -13.172 1.00 96.69 98 GLU A C 1
ATOM 770 O O . GLU A 1 98 ? 1.068 18.316 -12.722 1.00 96.69 98 GLU A O 1
ATOM 775 N N . LEU A 1 99 ? 2.580 16.675 -12.511 1.00 97.56 99 LEU A N 1
ATOM 776 C CA . LEU A 1 99 ? 2.059 16.194 -11.226 1.00 97.56 99 LEU A CA 1
ATOM 777 C C . LEU A 1 99 ? 2.152 17.262 -10.128 1.00 97.56 99 LEU A C 1
ATOM 779 O O . LEU A 1 99 ? 1.223 17.406 -9.331 1.00 97.56 99 LEU A O 1
ATOM 783 N N . TYR A 1 100 ? 3.234 18.044 -10.102 1.00 96.75 100 TYR A N 1
ATOM 784 C CA . TYR A 1 100 ? 3.368 19.171 -9.178 1.00 96.75 100 TYR A CA 1
ATOM 785 C C . TYR A 1 100 ? 2.325 20.261 -9.456 1.00 96.75 100 TYR A C 1
ATOM 787 O O . TYR A 1 100 ? 1.693 20.779 -8.538 1.00 96.75 100 TYR A O 1
ATOM 795 N N . ARG A 1 101 ? 2.081 20.593 -10.727 1.00 97.19 101 ARG A N 1
ATOM 796 C CA . ARG A 1 101 ? 1.049 21.562 -11.118 1.00 97.19 101 ARG A CA 1
ATOM 797 C C . ARG A 1 101 ? -0.354 21.094 -10.722 1.00 97.19 101 ARG A C 1
ATOM 799 O O . ARG A 1 101 ? -1.167 21.906 -10.283 1.00 97.19 101 ARG A O 1
ATOM 806 N N . LEU A 1 102 ? -0.648 19.804 -10.881 1.00 96.94 102 LEU A N 1
ATOM 807 C CA . LEU A 1 102 ? -1.922 19.210 -10.475 1.00 96.94 102 LEU A CA 1
ATOM 808 C C . LEU A 1 102 ? -2.092 19.228 -8.953 1.00 96.94 102 LEU A C 1
ATOM 810 O O . LEU A 1 102 ? -3.145 19.639 -8.471 1.00 96.94 102 LEU A O 1
ATOM 814 N N . SER A 1 103 ? -1.059 18.860 -8.188 1.00 96.38 103 SER A N 1
ATOM 815 C CA . SER A 1 103 ? -1.147 18.821 -6.722 1.00 96.38 103 SER A CA 1
ATOM 816 C C . SER A 1 103 ? -1.412 20.196 -6.100 1.00 96.38 103 SER A C 1
ATOM 818 O O . SER A 1 103 ? -2.124 20.287 -5.102 1.00 96.38 103 SER A O 1
ATOM 820 N N . ARG A 1 104 ? -0.930 21.279 -6.728 1.00 95.12 104 ARG A N 1
ATOM 821 C CA . ARG A 1 104 ? -1.171 22.675 -6.310 1.00 95.12 104 ARG A CA 1
ATOM 822 C C . ARG A 1 104 ? -2.624 23.146 -6.442 1.00 95.12 104 ARG A C 1
ATOM 824 O O . ARG A 1 104 ? -2.929 24.246 -5.993 1.00 95.12 104 ARG A O 1
ATOM 831 N N . GLN A 1 105 ? -3.508 22.356 -7.051 1.00 96.12 105 GLN A N 1
ATOM 832 C CA . GLN A 1 105 ? -4.946 22.649 -7.092 1.00 96.12 105 GLN A CA 1
ATOM 833 C C . GLN A 1 105 ? -5.680 22.167 -5.830 1.00 96.12 105 GLN A C 1
ATOM 835 O O . GLN A 1 105 ? -6.829 22.548 -5.612 1.00 96.12 105 GLN A O 1
ATOM 840 N N . ASN A 1 106 ? -5.027 21.355 -4.991 1.00 95.81 106 ASN A N 1
ATOM 841 C CA . ASN A 1 106 ? -5.597 20.859 -3.743 1.00 95.81 106 ASN A CA 1
ATOM 842 C C . ASN A 1 106 ? -5.429 21.881 -2.608 1.00 95.81 106 ASN A C 1
ATOM 844 O O . ASN A 1 106 ? -4.424 22.585 -2.534 1.00 95.81 106 ASN A O 1
ATOM 848 N N . ALA A 1 107 ? -6.380 21.906 -1.671 1.00 93.94 107 ALA A N 1
ATOM 849 C CA . ALA A 1 107 ? -6.211 22.600 -0.396 1.00 93.94 107 ALA A CA 1
ATOM 850 C C . ALA A 1 107 ? -5.305 21.761 0.524 1.00 93.94 107 ALA A C 1
ATOM 852 O O . ALA A 1 107 ? -5.719 20.698 0.993 1.00 93.94 107 ALA A O 1
ATOM 853 N N . SER A 1 108 ? -4.066 22.211 0.748 1.00 92.19 108 SER A N 1
ATOM 854 C CA . SER A 1 108 ? -3.097 21.513 1.606 1.00 92.19 108 SER A CA 1
ATOM 855 C C . SER A 1 108 ? -3.304 21.840 3.087 1.00 92.19 108 SER A C 1
ATOM 857 O O . SER A 1 108 ? -3.754 22.929 3.442 1.00 92.19 108 SER A O 1
ATOM 859 N N . LEU A 1 109 ? -2.891 20.925 3.966 1.00 91.81 109 LEU A N 1
ATOM 860 C CA . LEU A 1 109 ? -2.799 21.177 5.408 1.00 91.81 109 LEU A CA 1
ATOM 861 C C . LEU A 1 109 ? -1.671 22.159 5.773 1.00 91.81 109 LEU A C 1
ATOM 863 O O . LEU A 1 109 ? -1.658 22.677 6.886 1.00 91.81 109 LEU A O 1
ATOM 867 N N . ASP A 1 110 ? -0.768 22.455 4.832 1.00 88.19 110 ASP A N 1
ATOM 868 C CA . ASP A 1 110 ? 0.221 23.533 4.972 1.00 88.19 110 ASP A CA 1
ATOM 869 C C . ASP A 1 110 ? -0.429 24.923 4.882 1.00 88.19 110 ASP A C 1
ATOM 871 O O . ASP A 1 110 ? 0.033 25.874 5.511 1.00 88.19 110 ASP A O 1
ATOM 875 N N . ASP A 1 111 ? -1.514 25.032 4.109 1.00 91.44 111 ASP A N 1
ATOM 876 C CA . ASP A 1 111 ? -2.221 26.288 3.851 1.00 91.44 111 ASP A CA 1
ATOM 877 C C . ASP A 1 111 ? -3.459 26.449 4.757 1.00 91.44 111 ASP A C 1
ATOM 879 O O . ASP A 1 111 ? -3.894 27.570 5.034 1.00 91.44 111 ASP A O 1
ATOM 883 N N . TYR A 1 112 ? -4.034 25.337 5.235 1.00 93.50 112 TYR A N 1
ATOM 884 C CA . TYR A 1 112 ? -5.290 25.314 5.987 1.00 93.50 112 TYR A CA 1
ATOM 885 C C . TYR A 1 112 ? -5.215 24.449 7.246 1.00 93.50 112 TYR A C 1
ATOM 887 O O . TYR A 1 112 ? -4.782 23.299 7.222 1.00 93.50 112 TYR A O 1
ATOM 895 N N . ALA A 1 113 ? -5.775 24.954 8.347 1.00 92.75 113 ALA A N 1
ATOM 896 C CA . ALA A 1 113 ? -6.031 24.131 9.524 1.00 92.75 113 ALA A CA 1
ATOM 897 C C . ALA A 1 113 ? -7.259 23.228 9.298 1.00 92.75 113 ALA A C 1
ATOM 899 O O . ALA A 1 113 ? -8.330 23.710 8.925 1.00 92.75 113 ALA A O 1
ATOM 900 N N . CYS A 1 114 ? -7.127 21.926 9.571 1.00 92.94 114 CYS A N 1
ATOM 901 C CA . CYS A 1 114 ? -8.217 20.956 9.456 1.00 92.94 114 CYS A CA 1
ATOM 902 C C . CYS A 1 114 ? -8.602 20.383 10.826 1.00 92.94 114 CYS A C 1
ATOM 904 O O . CYS A 1 114 ? -7.810 19.699 11.473 1.00 92.94 114 CYS A O 1
ATOM 906 N N . PHE A 1 115 ? -9.850 20.626 11.236 1.00 93.75 115 PHE A N 1
ATOM 907 C CA . PHE A 1 115 ? -10.438 20.116 12.483 1.00 93.75 115 PHE A CA 1
ATOM 908 C C . PHE A 1 115 ? -11.675 19.238 12.239 1.00 93.75 115 PHE A C 1
ATOM 910 O O . PHE A 1 115 ? -12.504 19.074 13.130 1.00 93.75 115 PHE A O 1
ATOM 917 N N . LEU A 1 116 ? -11.823 18.680 11.031 1.00 92.12 116 LEU A N 1
ATOM 918 C CA . LEU A 1 116 ? -12.979 17.848 10.669 1.00 92.12 116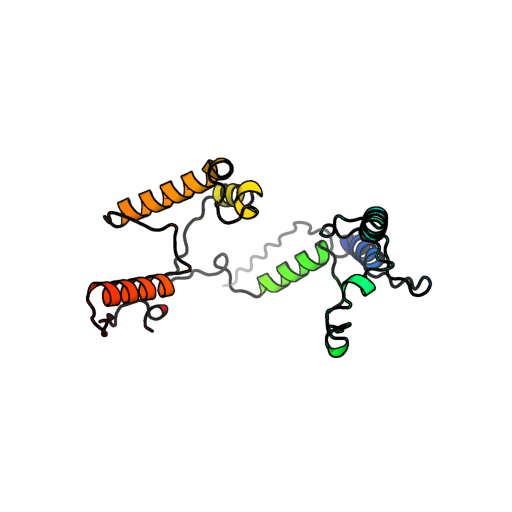 LEU A CA 1
ATOM 919 C C . LEU A 1 116 ? -13.043 16.539 11.478 1.00 92.12 116 LEU A C 1
ATOM 921 O O . LEU A 1 116 ? -14.132 16.032 11.744 1.00 92.12 116 LEU A O 1
ATOM 925 N N . GLY A 1 117 ? -11.893 16.012 11.909 1.00 90.50 117 GLY A N 1
ATOM 926 C CA . GLY A 1 117 ? -11.811 14.806 12.729 1.00 90.50 117 GLY A CA 1
ATOM 927 C C . GLY A 1 117 ? -12.334 13.567 12.000 1.00 90.50 117 GLY A C 1
ATOM 928 O O . GLY A 1 117 ? -11.856 13.224 10.924 1.00 90.50 117 GLY A O 1
ATOM 929 N N . ALA A 1 118 ? -13.296 12.869 12.613 1.00 89.81 118 ALA A N 1
ATOM 930 C CA . ALA A 1 118 ? -13.910 11.656 12.062 1.00 89.81 118 ALA A CA 1
ATOM 931 C C . ALA A 1 118 ? -12.890 10.568 11.659 1.00 89.81 118 ALA A C 1
ATOM 933 O O . ALA A 1 118 ? -12.971 9.988 10.579 1.00 89.81 118 ALA A O 1
ATOM 934 N N . GLY A 1 119 ? -11.935 10.268 12.545 1.00 89.88 119 GLY A N 1
ATOM 935 C CA . GLY A 1 119 ? -10.941 9.208 12.331 1.00 89.88 119 GLY A CA 1
ATOM 936 C C . GLY A 1 119 ? -9.667 9.656 11.612 1.00 89.88 119 GLY A C 1
ATOM 937 O O . GLY A 1 119 ? -8.685 8.921 11.645 1.00 89.88 119 GLY A O 1
ATOM 938 N N . TYR A 1 120 ? -9.639 10.866 11.047 1.00 91.75 120 TYR A N 1
ATOM 939 C CA . TYR A 1 120 ? -8.462 11.431 10.390 1.00 91.75 120 TYR A CA 1
ATOM 940 C C . TYR A 1 120 ? -8.003 12.678 11.140 1.00 91.75 120 TYR A C 1
ATOM 942 O O . TYR A 1 120 ? -8.738 13.657 11.273 1.00 91.75 120 TYR A O 1
ATOM 950 N N . TYR A 1 121 ? -6.773 12.637 11.647 1.00 92.69 121 TYR A N 1
ATOM 951 C CA . TYR A 1 121 ? -6.225 13.693 12.491 1.00 92.69 121 TYR A CA 1
ATOM 952 C C . TYR A 1 121 ? -4.843 14.089 11.990 1.00 92.69 121 TYR A C 1
ATOM 954 O O . TYR A 1 121 ? -3.954 13.243 11.841 1.00 92.69 121 TYR A O 1
ATOM 962 N N . HIS A 1 122 ? -4.662 15.386 11.745 1.00 93.19 122 HIS A N 1
ATOM 963 C CA . HIS A 1 122 ? -3.354 15.928 11.417 1.00 93.19 122 HIS A CA 1
ATOM 964 C C . HIS A 1 122 ? -2.417 15.760 12.617 1.00 93.19 122 HIS A C 1
ATOM 966 O O . HIS A 1 122 ? -2.752 16.153 13.735 1.00 93.19 122 HIS A O 1
ATOM 972 N N . HIS A 1 123 ? -1.254 15.162 12.386 1.00 92.62 123 HIS A N 1
ATOM 973 C CA . HIS A 1 123 ? -0.262 14.893 13.418 1.00 92.62 123 HIS A CA 1
ATOM 974 C C . HIS A 1 123 ? 1.144 15.077 12.857 1.00 92.62 123 HIS A C 1
ATOM 976 O O . HIS A 1 123 ? 1.376 14.993 11.653 1.00 92.62 123 HIS A O 1
ATOM 982 N N . PHE A 1 124 ? 2.090 15.337 13.754 1.00 93.75 124 PHE A N 1
ATOM 983 C CA . PHE A 1 124 ? 3.489 15.466 13.386 1.00 93.75 124 PHE A CA 1
ATOM 984 C C . PHE A 1 124 ? 4.054 14.109 12.952 1.00 93.75 124 PHE A C 1
ATOM 986 O O . PHE A 1 124 ? 4.051 13.157 13.732 1.00 93.75 124 PHE A O 1
ATOM 993 N N . VAL A 1 125 ? 4.580 14.048 11.728 1.00 94.81 125 VAL A N 1
ATOM 994 C CA . VAL A 1 125 ? 5.348 12.907 11.224 1.00 94.81 125 VAL A CA 1
ATOM 995 C C . VAL A 1 125 ? 6.837 13.248 11.342 1.00 94.81 125 VAL A C 1
ATOM 997 O O . VAL A 1 125 ? 7.296 14.182 10.681 1.00 94.81 125 VAL A O 1
ATOM 1000 N N . PRO A 1 126 ? 7.619 12.531 12.171 1.00 96.81 126 PRO A N 1
ATOM 1001 C CA . PRO A 1 126 ? 9.047 12.794 12.306 1.00 96.81 126 PRO A CA 1
ATOM 1002 C C . PRO A 1 126 ? 9.785 12.681 10.966 1.00 96.81 126 PRO A C 1
ATOM 1004 O O . PRO A 1 126 ? 9.582 11.724 10.223 1.00 96.81 126 PRO A O 1
ATOM 1007 N N . GLY A 1 127 ? 10.708 13.607 10.682 1.00 95.50 127 GLY A N 1
ATOM 1008 C CA . GLY A 1 127 ? 11.418 13.656 9.392 1.00 95.50 127 GLY A CA 1
ATOM 1009 C C . GLY A 1 127 ? 12.200 12.381 9.040 1.00 95.50 127 GLY A C 1
ATOM 1010 O O . GLY A 1 127 ? 12.372 12.065 7.866 1.00 95.50 127 GLY A O 1
ATOM 1011 N N . VAL A 1 128 ? 12.611 11.598 10.045 1.00 96.81 128 VAL A N 1
ATOM 1012 C CA . VAL A 1 128 ? 13.269 10.294 9.846 1.00 96.81 128 VAL A CA 1
ATOM 1013 C C . VAL A 1 128 ? 12.359 9.261 9.172 1.00 96.81 128 VAL A C 1
ATOM 1015 O O . VAL A 1 128 ? 12.856 8.379 8.477 1.00 96.81 128 VAL A O 1
ATOM 1018 N N . ILE A 1 129 ? 11.035 9.375 9.322 1.00 95.19 129 ILE A N 1
ATOM 1019 C CA . ILE A 1 129 ? 10.085 8.413 8.754 1.00 95.19 129 ILE A CA 1
ATOM 1020 C C . ILE A 1 129 ? 10.181 8.395 7.231 1.00 95.19 129 ILE A C 1
ATOM 1022 O O . ILE A 1 129 ? 10.237 7.315 6.659 1.00 95.19 129 ILE A O 1
ATOM 1026 N N . GLY A 1 130 ? 10.308 9.559 6.584 1.00 95.00 130 GLY A N 1
ATOM 1027 C CA . GLY A 1 130 ? 10.488 9.633 5.130 1.00 95.00 130 GLY A CA 1
ATOM 1028 C C . GLY A 1 130 ? 11.773 8.952 4.648 1.00 95.00 130 GLY A C 1
ATOM 1029 O O . GLY A 1 130 ? 11.788 8.346 3.580 1.00 95.00 130 GLY A O 1
ATOM 1030 N N . HIS A 1 131 ? 12.844 8.991 5.450 1.00 94.69 131 HIS A N 1
ATOM 1031 C CA . HIS A 1 131 ? 14.067 8.255 5.136 1.00 94.69 131 HIS A CA 1
ATOM 1032 C C . HIS A 1 131 ? 13.849 6.744 5.227 1.00 94.69 131 HIS A C 1
ATOM 1034 O O . HIS A 1 131 ? 14.302 6.022 4.348 1.00 94.69 131 HIS A O 1
ATOM 1040 N N . ILE A 1 132 ? 13.139 6.270 6.254 1.00 92.81 132 ILE A N 1
ATOM 1041 C CA . ILE A 1 132 ? 12.846 4.844 6.443 1.00 92.81 132 ILE A CA 1
ATOM 1042 C C . ILE A 1 132 ? 11.924 4.336 5.330 1.00 92.81 132 ILE A C 1
ATOM 1044 O O . ILE A 1 132 ? 12.258 3.360 4.668 1.00 92.81 132 ILE A O 1
ATOM 1048 N N . THR A 1 133 ? 10.796 5.001 5.079 1.00 92.56 133 THR A N 1
ATOM 1049 C CA . THR A 1 133 ? 9.821 4.558 4.069 1.00 92.56 133 THR A CA 1
ATOM 1050 C C . THR A 1 133 ? 10.344 4.687 2.640 1.00 92.56 133 THR A C 1
ATOM 1052 O O . THR A 1 133 ? 9.882 3.967 1.761 1.00 92.56 133 THR A O 1
ATOM 1055 N N . GLY A 1 134 ? 11.336 5.552 2.403 1.00 93.44 134 GLY A N 1
ATOM 1056 C CA . GLY A 1 134 ? 12.022 5.690 1.118 1.00 93.44 134 GLY A CA 1
ATOM 1057 C C . GLY A 1 134 ? 13.076 4.616 0.826 1.00 93.44 134 GLY A C 1
ATOM 1058 O O . GLY A 1 134 ? 13.667 4.630 -0.254 1.00 93.44 134 GLY A O 1
ATOM 1059 N N . ARG A 1 135 ? 13.342 3.689 1.754 1.00 92.19 135 ARG A N 1
ATOM 1060 C CA . ARG A 1 135 ? 14.289 2.586 1.543 1.00 92.19 135 ARG A CA 1
ATOM 1061 C C . ARG A 1 135 ? 13.672 1.485 0.693 1.00 92.19 135 ARG A C 1
ATOM 1063 O O . ARG A 1 135 ? 12.652 0.910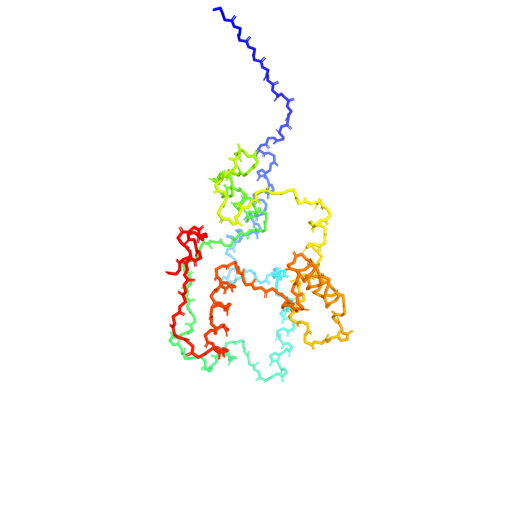 1.074 1.00 92.19 135 ARG A O 1
ATOM 1070 N N . SER A 1 136 ? 14.313 1.156 -0.429 1.00 91.25 136 SER A N 1
ATOM 1071 C CA . SER A 1 136 ? 13.821 0.125 -1.350 1.00 91.25 136 SER A CA 1
ATOM 1072 C C . SER A 1 136 ? 13.646 -1.221 -0.662 1.00 91.25 136 SER A C 1
ATOM 1074 O O . SER A 1 136 ? 12.645 -1.887 -0.892 1.00 91.25 136 SER A O 1
ATOM 1076 N N . GLU A 1 137 ? 14.526 -1.573 0.275 1.00 86.75 137 GLU A N 1
ATOM 1077 C CA . GLU A 1 137 ? 14.458 -2.844 0.998 1.00 86.75 137 GLU A CA 1
ATOM 1078 C C . GLU A 1 137 ? 13.170 -3.006 1.827 1.00 86.75 137 GLU A C 1
ATOM 1080 O O . GLU A 1 137 ? 12.825 -4.128 2.190 1.00 86.75 137 GLU A O 1
ATOM 1085 N N . LEU A 1 138 ? 12.457 -1.909 2.119 1.00 86.00 138 LEU A N 1
ATOM 1086 C CA . LEU A 1 138 ? 11.199 -1.923 2.867 1.00 86.00 138 LEU A CA 1
ATOM 1087 C C . LEU A 1 138 ? 9.956 -1.810 1.982 1.00 86.00 138 LEU A C 1
ATOM 1089 O O . LEU A 1 138 ? 8.945 -2.418 2.319 1.00 86.00 138 LEU A O 1
ATOM 1093 N N . TYR A 1 139 ? 9.999 -1.058 0.876 1.00 89.00 139 TYR A N 1
ATOM 1094 C CA . TYR A 1 139 ? 8.808 -0.853 0.038 1.00 89.00 139 TYR A CA 1
ATOM 1095 C C . TYR A 1 139 ? 8.748 -1.745 -1.211 1.00 89.00 139 TYR A C 1
ATOM 1097 O O . TYR A 1 139 ? 7.667 -1.897 -1.777 1.00 89.00 139 TYR A O 1
ATOM 1105 N N . THR A 1 140 ? 9.865 -2.330 -1.669 1.00 93.25 140 THR A N 1
ATOM 1106 C CA . THR A 1 140 ? 9.853 -3.257 -2.822 1.00 93.25 140 THR A CA 1
ATOM 1107 C C . THR A 1 140 ? 9.646 -4.712 -2.412 1.00 93.25 140 THR A C 1
ATOM 1109 O O . THR A 1 140 ? 9.300 -5.539 -3.253 1.00 93.25 140 THR A O 1
ATOM 1112 N N . ALA A 1 141 ? 9.891 -5.051 -1.143 1.00 90.75 141 ALA A N 1
ATOM 1113 C CA . ALA A 1 141 ? 9.600 -6.376 -0.611 1.00 90.75 141 ALA A CA 1
ATOM 1114 C C . ALA A 1 141 ? 8.080 -6.596 -0.533 1.00 90.75 141 ALA A C 1
ATOM 1116 O O . ALA A 1 141 ? 7.326 -5.682 -0.200 1.00 90.75 141 ALA A O 1
ATOM 1117 N N . TYR A 1 142 ? 7.629 -7.814 -0.836 1.00 93.12 142 TYR A N 1
ATOM 1118 C CA . TYR A 1 142 ? 6.220 -8.192 -0.708 1.00 93.12 142 TYR A CA 1
ATOM 1119 C C . TYR A 1 142 ? 5.970 -8.946 0.605 1.00 93.12 142 TYR A C 1
ATOM 1121 O O . TYR A 1 142 ? 6.791 -8.909 1.522 1.00 93.12 142 TYR A O 1
ATOM 1129 N N . THR A 1 143 ? 4.827 -9.626 0.714 1.00 95.00 143 THR A N 1
ATOM 1130 C CA . THR A 1 143 ? 4.466 -10.445 1.874 1.00 95.00 143 THR A CA 1
ATOM 1131 C C . THR A 1 143 ? 5.638 -11.341 2.308 1.00 95.00 143 THR A C 1
ATOM 1133 O O . THR A 1 143 ? 6.204 -12.042 1.462 1.00 95.00 143 THR A O 1
ATOM 1136 N N . PRO A 1 144 ? 6.004 -11.352 3.606 1.00 94.12 144 PRO A N 1
ATOM 1137 C CA . PRO A 1 144 ? 7.199 -12.030 4.109 1.00 94.12 144 PRO A CA 1
ATOM 1138 C C . PRO A 1 144 ? 7.002 -13.552 4.225 1.00 94.12 144 PRO A C 1
ATOM 1140 O O . PRO A 1 144 ? 7.134 -14.128 5.302 1.00 94.12 144 PRO A O 1
ATOM 1143 N N . TYR A 1 145 ? 6.675 -14.218 3.113 1.00 96.31 145 TYR A N 1
ATOM 1144 C CA . TYR A 1 145 ? 6.517 -15.675 3.047 1.00 96.31 145 TYR A CA 1
ATOM 1145 C C . TYR A 1 145 ? 7.831 -16.412 3.357 1.00 96.31 145 TYR A C 1
ATOM 1147 O O . TYR A 1 145 ? 7.816 -17.460 3.999 1.00 96.31 145 TYR A O 1
ATOM 1155 N N . GLN A 1 146 ? 8.972 -15.835 2.961 1.00 97.06 146 GLN A N 1
ATOM 1156 C CA . GLN A 1 146 ? 10.306 -16.369 3.234 1.00 97.06 146 GLN A CA 1
ATOM 1157 C C . GLN A 1 146 ? 10.846 -15.723 4.511 1.00 97.06 146 GLN A C 1
ATOM 1159 O O . GLN A 1 146 ? 11.529 -14.693 4.464 1.00 97.06 146 GLN A O 1
ATOM 1164 N N . ALA A 1 147 ? 10.495 -16.300 5.660 1.00 96.25 147 ALA A N 1
ATOM 1165 C CA . ALA A 1 147 ? 10.746 -15.701 6.967 1.00 96.25 147 ALA A CA 1
ATOM 1166 C C . ALA A 1 147 ? 12.241 -15.488 7.258 1.00 96.25 147 ALA A C 1
ATOM 1168 O O . ALA A 1 147 ? 12.613 -14.452 7.811 1.00 96.25 147 ALA A O 1
ATOM 1169 N N . GLU A 1 148 ? 13.108 -16.413 6.843 1.00 97.44 148 GLU A N 1
ATOM 1170 C CA . GLU A 1 148 ? 14.563 -16.362 7.041 1.00 97.44 148 GLU A CA 1
ATOM 1171 C C . GLU A 1 148 ? 15.206 -15.170 6.321 1.00 97.44 148 GLU A C 1
ATOM 1173 O O . GLU A 1 148 ? 16.199 -14.620 6.792 1.00 97.44 148 GLU A O 1
ATOM 1178 N N . ALA A 1 149 ? 14.607 -14.732 5.211 1.00 94.69 149 ALA A N 1
ATOM 1179 C CA . ALA A 1 149 ? 15.044 -13.575 4.432 1.00 94.69 149 ALA A CA 1
ATOM 1180 C C . ALA A 1 149 ? 14.289 -12.278 4.791 1.00 94.69 149 ALA A C 1
ATOM 1182 O O . ALA A 1 149 ? 14.568 -11.231 4.214 1.00 94.69 149 ALA A O 1
ATOM 1183 N N . SER A 1 150 ? 13.342 -12.335 5.737 1.00 95.69 150 SER A N 1
ATOM 1184 C CA . SER A 1 150 ? 12.392 -11.244 6.019 1.00 95.69 150 SER A CA 1
ATOM 1185 C C . SER A 1 150 ? 12.346 -10.829 7.496 1.00 95.69 150 SER A C 1
ATOM 1187 O O . SER A 1 150 ? 11.415 -10.146 7.921 1.00 95.69 150 SER A O 1
ATOM 1189 N N . GLN A 1 151 ? 13.337 -11.216 8.307 1.00 95.44 151 GLN A N 1
ATOM 1190 C CA . GLN A 1 151 ? 13.318 -10.972 9.759 1.00 95.44 151 GLN A CA 1
ATOM 1191 C C . GLN A 1 151 ? 13.196 -9.487 10.138 1.00 95.44 151 GLN A C 1
ATOM 1193 O O . GLN A 1 151 ? 12.556 -9.171 11.135 1.00 95.44 151 GLN A O 1
ATOM 1198 N N . GLY A 1 152 ? 13.735 -8.565 9.332 1.00 92.12 152 GLY A N 1
ATOM 1199 C CA . GLY A 1 152 ? 13.627 -7.125 9.597 1.00 92.12 152 GLY A CA 1
ATOM 1200 C C . GLY A 1 152 ? 12.182 -6.612 9.591 1.00 92.12 152 GLY A C 1
ATOM 1201 O O . GLY A 1 152 ? 11.755 -5.963 10.543 1.00 92.12 152 GLY A O 1
ATOM 1202 N N . ILE A 1 153 ? 11.402 -6.937 8.552 1.00 93.25 153 ILE A N 1
ATOM 1203 C CA . ILE A 1 153 ? 9.993 -6.518 8.477 1.00 93.25 153 ILE A CA 1
ATOM 1204 C C . ILE A 1 153 ? 9.121 -7.301 9.464 1.00 93.25 153 ILE A C 1
ATOM 1206 O O . ILE A 1 153 ? 8.212 -6.732 10.060 1.00 93.25 153 ILE A O 1
ATOM 1210 N N . LEU A 1 154 ? 9.427 -8.582 9.699 1.00 95.69 154 LEU A N 1
ATOM 1211 C CA . LEU A 1 154 ? 8.721 -9.398 10.691 1.00 95.69 154 LEU A CA 1
ATOM 1212 C C . LEU A 1 154 ? 8.894 -8.846 12.111 1.00 95.69 154 LEU A C 1
ATOM 1214 O O . LEU A 1 154 ? 7.925 -8.808 12.865 1.00 95.69 154 LEU A O 1
ATOM 1218 N N . GLN A 1 155 ? 10.085 -8.348 12.449 1.00 96.00 155 GLN A N 1
ATOM 1219 C CA . GLN A 1 155 ? 10.327 -7.649 13.708 1.00 96.00 155 GLN A CA 1
ATOM 1220 C C . GLN A 1 155 ? 9.476 -6.375 13.815 1.00 96.00 155 GLN A C 1
ATOM 1222 O O . GLN A 1 155 ? 8.820 -6.165 14.831 1.00 96.00 155 GLN A O 1
ATOM 1227 N N . ALA A 1 156 ? 9.420 -5.554 12.761 1.00 94.00 156 ALA A N 1
ATOM 1228 C CA . ALA A 1 156 ? 8.589 -4.347 12.754 1.00 94.00 156 ALA A CA 1
ATOM 1229 C C . ALA A 1 156 ? 7.085 -4.666 12.897 1.00 94.00 156 ALA A C 1
ATOM 1231 O O . ALA A 1 156 ? 6.365 -3.969 13.611 1.00 94.00 156 ALA A O 1
ATOM 1232 N N . ILE A 1 157 ? 6.609 -5.747 12.267 1.00 96.19 157 ILE A N 1
ATOM 1233 C CA . ILE A 1 157 ? 5.232 -6.243 12.423 1.00 96.19 157 ILE A CA 1
ATOM 1234 C C . ILE A 1 157 ? 4.978 -6.686 13.869 1.00 96.19 157 ILE A C 1
ATOM 1236 O O . ILE A 1 157 ? 3.953 -6.325 14.446 1.00 96.19 157 ILE A O 1
ATOM 1240 N N . TYR A 1 158 ? 5.913 -7.419 14.476 1.00 97.62 158 TYR A N 1
ATOM 1241 C CA . TYR A 1 158 ? 5.811 -7.833 15.874 1.00 97.62 158 TYR A CA 1
ATOM 1242 C C . TYR A 1 158 ? 5.768 -6.632 16.832 1.00 97.62 158 TYR A C 1
ATOM 1244 O O . TYR A 1 158 ? 4.973 -6.613 17.774 1.00 97.62 158 TYR A O 1
ATOM 1252 N N . GLU A 1 159 ? 6.582 -5.605 16.585 1.00 97.75 159 GLU A N 1
ATOM 1253 C CA . GLU A 1 159 ? 6.577 -4.362 17.361 1.00 97.75 159 GLU A CA 1
ATOM 1254 C C . GLU A 1 159 ? 5.251 -3.608 17.214 1.00 97.75 159 GLU A C 1
ATOM 1256 O O . GLU A 1 159 ? 4.691 -3.163 18.216 1.00 97.75 159 GLU A O 1
ATOM 1261 N N . TYR A 1 160 ? 4.693 -3.540 16.000 1.00 97.88 160 TYR A N 1
ATOM 1262 C CA . TYR A 1 160 ? 3.353 -2.998 15.763 1.00 97.88 160 TYR A CA 1
ATOM 1263 C C . TYR A 1 160 ? 2.281 -3.765 16.549 1.00 97.88 160 TYR A C 1
ATOM 1265 O O . TYR A 1 160 ? 1.493 -3.155 17.272 1.00 97.88 160 TYR A O 1
ATOM 1273 N N . GLN A 1 161 ? 2.272 -5.097 16.465 1.00 98.62 161 GLN A N 1
ATOM 1274 C CA . GLN A 1 161 ? 1.314 -5.935 17.193 1.00 98.62 161 GLN A CA 1
ATOM 1275 C C . GLN A 1 161 ? 1.435 -5.733 18.704 1.00 98.62 161 GLN A C 1
ATOM 1277 O O . GLN A 1 161 ? 0.430 -5.551 19.389 1.00 98.62 161 GLN A O 1
ATOM 1282 N N . SER A 1 162 ? 2.668 -5.703 19.211 1.00 98.38 162 SER A N 1
ATOM 1283 C CA . SER A 1 162 ? 2.964 -5.473 20.625 1.00 98.38 162 SER A CA 1
ATOM 1284 C C . SER A 1 162 ? 2.463 -4.106 21.087 1.00 98.38 162 SER A C 1
ATOM 1286 O O . SER A 1 162 ? 1.831 -4.010 22.139 1.00 98.38 162 SER A O 1
ATOM 1288 N N . LEU A 1 163 ? 2.698 -3.058 20.292 1.00 98.50 163 LEU A N 1
ATOM 1289 C CA . LEU A 1 163 ? 2.212 -1.708 20.562 1.00 98.50 163 LEU A CA 1
ATOM 1290 C C . LEU A 1 163 ? 0.680 -1.670 20.618 1.00 98.50 163 LEU A C 1
ATOM 1292 O O . LEU A 1 163 ? 0.121 -1.118 21.563 1.00 98.50 163 LEU A O 1
ATOM 1296 N N . VAL A 1 164 ? -0.007 -2.278 19.648 1.00 98.31 164 VAL A N 1
ATOM 1297 C CA . VAL A 1 164 ? -1.477 -2.328 19.623 1.00 98.31 164 VAL A CA 1
ATOM 1298 C C . VAL A 1 164 ? -2.024 -3.090 20.832 1.00 98.31 164 VAL A C 1
ATOM 1300 O O . VAL A 1 164 ? -2.943 -2.593 21.486 1.00 98.31 164 VAL A O 1
ATOM 1303 N N . CYS A 1 165 ? -1.448 -4.243 21.188 1.00 98.50 165 CYS A N 1
ATOM 1304 C CA . CYS A 1 165 ? -1.838 -4.990 22.387 1.00 98.50 165 CYS A CA 1
ATOM 1305 C C . CYS A 1 165 ? -1.657 -4.151 23.662 1.00 98.50 165 CYS A C 1
ATOM 1307 O O . CYS A 1 165 ? -2.573 -4.068 24.476 1.00 98.50 165 CYS A O 1
ATOM 1309 N N . GLN A 1 166 ? -0.519 -3.464 23.819 1.00 98.44 166 GLN A N 1
ATOM 1310 C CA . GLN A 1 166 ? -0.257 -2.608 24.985 1.00 98.44 166 GLN A CA 1
ATOM 1311 C C . GLN A 1 166 ? -1.204 -1.404 25.062 1.00 98.44 166 GLN A C 1
ATOM 1313 O O . GLN A 1 166 ? -1.673 -1.067 26.147 1.00 98.44 166 GLN A O 1
ATOM 1318 N N . LEU A 1 167 ? -1.509 -0.768 23.927 1.00 98.25 167 LEU A N 1
ATOM 1319 C CA . LEU A 1 167 ? -2.414 0.383 23.864 1.00 98.25 167 LEU A CA 1
ATOM 1320 C C . LEU A 1 167 ? -3.871 0.007 24.152 1.00 98.25 167 LEU A C 1
ATOM 1322 O O . LEU A 1 167 ? -4.600 0.789 24.758 1.00 98.25 167 LEU A O 1
ATOM 1326 N N . THR A 1 168 ? -4.307 -1.165 23.690 1.00 97.56 168 THR A N 1
ATOM 1327 C CA . THR A 1 168 ? -5.709 -1.604 23.794 1.00 97.56 168 THR A CA 1
ATOM 1328 C C . THR A 1 168 ? -5.984 -2.480 25.015 1.00 97.56 168 THR A C 1
ATOM 1330 O O . THR A 1 168 ? -7.143 -2.655 25.383 1.00 97.56 168 THR A O 1
ATOM 1333 N N . GLY A 1 169 ? -4.943 -3.035 25.641 1.00 98.25 169 GLY A N 1
ATOM 1334 C CA . GLY A 1 169 ? -5.067 -4.036 26.702 1.00 98.25 169 GLY A CA 1
ATOM 1335 C C . GLY A 1 169 ? -5.527 -5.413 26.205 1.00 98.25 169 GLY A C 1
ATOM 1336 O O . GLY A 1 169 ? -5.938 -6.237 27.018 1.00 98.25 169 GLY A O 1
ATOM 1337 N N . MET A 1 170 ? -5.492 -5.659 24.892 1.00 98.06 170 MET A N 1
ATOM 1338 C CA . MET A 1 170 ? -5.881 -6.935 24.288 1.00 98.06 170 MET A CA 1
ATOM 1339 C C . MET A 1 170 ? -4.717 -7.929 24.253 1.00 98.06 170 MET A C 1
ATOM 1341 O O . MET A 1 170 ? -3.550 -7.548 24.208 1.00 98.06 170 MET A O 1
ATOM 1345 N N . GLU A 1 171 ? -5.045 -9.221 24.228 1.00 98.00 171 GLU A N 1
ATOM 1346 C CA . GLU A 1 171 ? -4.051 -10.303 24.244 1.00 98.00 171 GLU A CA 1
ATOM 1347 C C . GLU A 1 171 ? -3.327 -10.465 22.897 1.00 98.00 171 GLU A C 1
ATOM 1349 O O . GLU A 1 171 ? -2.147 -10.808 22.865 1.00 98.00 171 GLU A O 1
ATOM 1354 N N . ILE A 1 172 ? -4.025 -10.232 21.778 1.00 97.50 172 ILE A N 1
ATOM 1355 C CA . ILE A 1 172 ? -3.520 -10.485 20.421 1.00 97.50 172 ILE A CA 1
ATOM 1356 C C . ILE A 1 172 ? -3.963 -9.360 19.477 1.00 97.50 172 ILE A C 1
ATOM 1358 O O . ILE A 1 172 ? -5.116 -8.933 19.503 1.00 97.50 172 ILE A O 1
ATOM 1362 N N . SER A 1 173 ? -3.054 -8.945 18.590 1.00 98.00 173 SER A N 1
ATOM 1363 C CA . SER A 1 173 ? -3.327 -8.092 17.431 1.00 98.00 173 SER A CA 1
ATOM 1364 C C . SER A 1 173 ? -2.884 -8.799 16.155 1.00 98.00 173 SER A C 1
ATOM 1366 O O . SER A 1 173 ? -1.888 -9.523 16.149 1.00 98.00 173 SER A O 1
ATOM 1368 N N . ASN A 1 174 ? -3.584 -8.564 15.048 1.00 97.06 174 ASN A N 1
ATOM 1369 C CA . ASN A 1 174 ? -3.086 -8.934 13.725 1.00 97.06 174 ASN A CA 1
ATOM 1370 C C . ASN A 1 174 ? -2.059 -7.896 13.218 1.00 97.06 174 ASN A C 1
ATOM 1372 O O . ASN A 1 174 ? -1.773 -6.905 13.892 1.00 97.06 174 ASN A O 1
ATOM 1376 N N . ALA A 1 175 ? -1.518 -8.120 12.020 1.00 96.56 175 ALA A N 1
ATOM 1377 C CA . ALA A 1 175 ? -0.561 -7.227 11.360 1.00 96.56 175 ALA A CA 1
ATOM 1378 C C . ALA A 1 175 ? -1.228 -6.042 10.621 1.00 96.56 175 ALA A C 1
ATOM 1380 O O . ALA A 1 175 ? -0.698 -5.561 9.621 1.00 96.56 175 ALA A O 1
ATOM 1381 N N . GLY A 1 176 ? -2.393 -5.587 11.091 1.00 94.81 176 GLY A N 1
ATOM 1382 C CA . GLY A 1 176 ? -3.149 -4.481 10.507 1.00 94.81 176 GLY A CA 1
ATOM 1383 C C . GLY A 1 176 ? -4.344 -4.916 9.655 1.00 94.81 176 GLY A C 1
ATOM 1384 O O . GLY A 1 176 ? -4.578 -6.097 9.402 1.00 94.81 176 GLY A O 1
ATOM 1385 N N . MET A 1 177 ? -5.118 -3.916 9.238 1.00 95.75 177 MET A N 1
ATOM 1386 C CA . MET A 1 177 ? -6.293 -3.994 8.361 1.00 95.75 177 MET A CA 1
ATOM 1387 C C . MET A 1 177 ? -6.239 -2.814 7.380 1.00 95.75 177 MET A C 1
ATOM 1389 O O . MET A 1 177 ? -5.437 -1.902 7.574 1.00 95.75 177 MET A O 1
ATOM 1393 N N . TYR A 1 178 ? -7.089 -2.802 6.349 1.00 95.00 178 TYR A N 1
ATOM 1394 C CA . TYR A 1 178 ? -7.084 -1.720 5.356 1.00 95.00 178 TYR A CA 1
ATOM 1395 C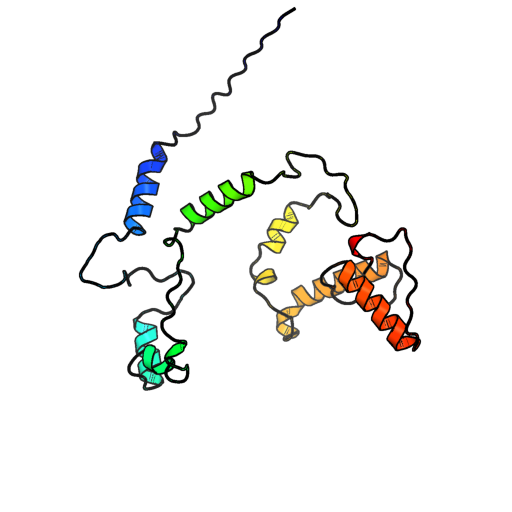 C . TYR A 1 178 ? -7.416 -0.350 5.959 1.00 95.00 178 TYR A C 1
ATOM 1397 O O . TYR A 1 178 ? -6.728 0.628 5.680 1.00 95.00 178 TYR A O 1
ATOM 1405 N N . ASP A 1 179 ? -8.458 -0.280 6.789 1.00 93.56 179 ASP A N 1
ATOM 1406 C CA . ASP A 1 179 ? -8.904 0.945 7.451 1.00 93.56 179 ASP A CA 1
ATOM 1407 C C . ASP A 1 179 ? -9.805 0.639 8.665 1.00 93.56 179 ASP A C 1
ATOM 1409 O O . ASP A 1 179 ? -10.080 -0.517 8.997 1.00 93.56 179 A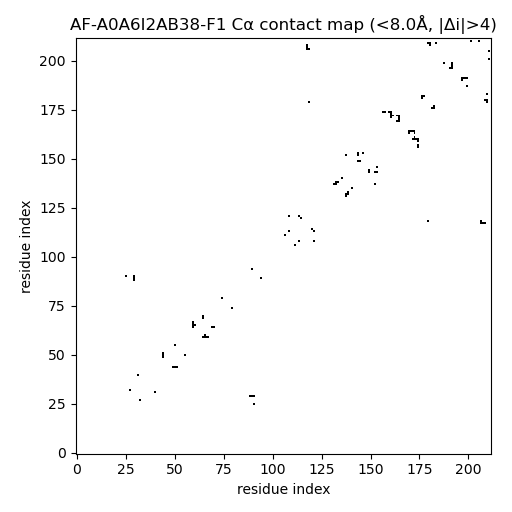SP A O 1
ATOM 1413 N N . GLY A 1 180 ? -10.277 1.689 9.347 1.00 91.75 180 GLY A N 1
ATOM 1414 C CA . GLY A 1 180 ? -11.153 1.550 10.512 1.00 91.75 180 GLY A CA 1
ATOM 1415 C C . GLY A 1 180 ? -12.532 0.954 10.196 1.00 91.75 180 GLY A C 1
ATOM 1416 O O . GLY A 1 180 ? -13.074 0.215 11.016 1.00 91.75 180 GLY A O 1
ATOM 1417 N N . SER A 1 181 ? -13.090 1.232 9.013 1.00 91.19 181 SER A N 1
ATOM 1418 C CA . SER A 1 181 ? -14.395 0.722 8.562 1.00 91.19 181 SER A CA 1
ATOM 1419 C C . SER A 1 181 ? -14.376 -0.786 8.339 1.00 91.19 181 SER A C 1
ATOM 1421 O O . SER A 1 181 ? -15.202 -1.511 8.892 1.00 91.19 181 SER A O 1
ATOM 1423 N N . SER A 1 182 ? -13.408 -1.267 7.563 1.00 94.38 182 SER A N 1
ATOM 1424 C CA . SER A 1 182 ? -13.200 -2.688 7.290 1.00 94.38 182 SER A CA 1
ATOM 1425 C C . SER A 1 182 ? -12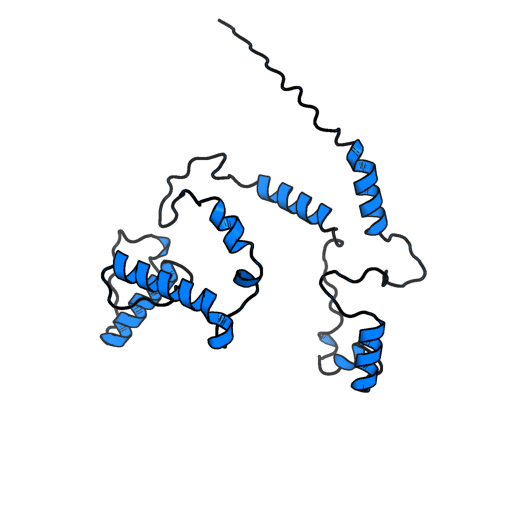.846 -3.453 8.565 1.00 94.38 182 SER A C 1
ATOM 1427 O O . SER A 1 182 ? -13.403 -4.521 8.804 1.00 94.38 182 SER A O 1
ATOM 1429 N N . ALA A 1 183 ? -12.018 -2.879 9.445 1.00 94.88 183 ALA A N 1
ATOM 1430 C CA . ALA A 1 183 ? -11.727 -3.468 10.751 1.00 94.88 183 ALA A CA 1
ATOM 1431 C C . ALA A 1 183 ? -12.985 -3.600 11.634 1.00 94.88 183 ALA A C 1
ATOM 1433 O O . ALA A 1 183 ? -13.182 -4.635 12.273 1.00 94.88 183 ALA A O 1
ATOM 1434 N N . ALA A 1 184 ? -13.862 -2.588 11.651 1.00 94.06 184 ALA A N 1
ATOM 1435 C CA . ALA A 1 184 ? -15.124 -2.644 12.391 1.00 94.06 184 ALA A CA 1
ATOM 1436 C C . ALA A 1 184 ? -16.079 -3.712 11.829 1.00 94.06 184 ALA A C 1
ATOM 1438 O O . ALA A 1 184 ? -16.704 -4.447 12.598 1.00 94.06 184 ALA A O 1
ATOM 1439 N N . ALA A 1 185 ? -16.159 -3.836 10.501 1.00 94.31 185 ALA A N 1
ATOM 1440 C CA . ALA A 1 185 ? -16.944 -4.877 9.844 1.00 94.31 185 ALA A CA 1
ATOM 1441 C C . ALA A 1 185 ? -16.417 -6.285 10.176 1.00 94.31 185 ALA A C 1
ATOM 1443 O O . ALA A 1 185 ? -17.200 -7.159 10.544 1.00 94.31 185 ALA A O 1
ATOM 1444 N N . GLU A 1 186 ? -15.101 -6.503 10.136 1.00 96.56 186 GLU A N 1
ATOM 1445 C CA . GLU A 1 186 ? -14.494 -7.792 10.497 1.00 96.56 186 GLU A CA 1
ATOM 1446 C C . GLU A 1 186 ? -14.701 -8.143 11.973 1.00 96.56 186 GLU A C 1
ATOM 1448 O O . GLU A 1 186 ? -15.010 -9.289 12.303 1.00 96.56 186 GLU A O 1
ATOM 1453 N N . ALA A 1 187 ? -14.630 -7.158 12.873 1.00 95.31 187 ALA A N 1
ATOM 1454 C CA . ALA A 1 187 ? -14.960 -7.365 14.282 1.00 95.31 187 ALA A CA 1
ATOM 1455 C C . ALA A 1 187 ? -16.424 -7.812 14.465 1.00 95.31 187 ALA A C 1
ATOM 1457 O O . ALA A 1 187 ? -16.705 -8.744 15.223 1.00 95.31 187 ALA A O 1
ATOM 1458 N N . ALA A 1 188 ? -17.358 -7.193 13.736 1.00 95.88 188 ALA A N 1
ATOM 1459 C CA . ALA A 1 188 ? -18.768 -7.572 13.744 1.00 95.88 188 ALA A CA 1
ATOM 1460 C C . ALA A 1 188 ? -18.988 -8.993 13.190 1.00 95.88 188 ALA A C 1
ATOM 1462 O O . ALA A 1 188 ? -19.687 -9.799 13.808 1.00 95.88 188 ALA A O 1
ATOM 1463 N N . LEU A 1 189 ? -18.348 -9.336 12.068 1.00 96.44 189 LEU A N 1
ATOM 1464 C CA . LEU A 1 189 ? -18.414 -10.673 11.469 1.00 96.44 189 LEU A CA 1
ATOM 1465 C C . LEU A 1 189 ? -17.821 -11.743 12.393 1.00 96.44 189 LEU A C 1
ATOM 1467 O O . LEU A 1 189 ? -18.415 -12.812 12.562 1.00 96.44 189 LEU A O 1
ATOM 1471 N N . MET A 1 190 ? -16.694 -11.446 13.041 1.00 97.12 190 MET A N 1
ATOM 1472 C CA . MET A 1 190 ? -16.079 -12.319 14.038 1.00 97.12 190 MET A CA 1
ATOM 1473 C C . MET A 1 190 ? -17.026 -12.557 15.222 1.00 97.12 190 MET A C 1
ATOM 1475 O O . MET A 1 190 ? -17.251 -13.707 15.604 1.00 97.12 190 MET A O 1
ATOM 1479 N N . ALA A 1 191 ? -17.648 -11.502 15.757 1.00 97.69 191 ALA A N 1
ATOM 1480 C CA . ALA A 1 191 ? -18.612 -11.610 16.851 1.00 97.69 191 ALA A CA 1
ATOM 1481 C C . ALA A 1 191 ? -19.843 -12.448 16.464 1.00 97.69 191 ALA A C 1
ATOM 1483 O O . ALA A 1 191 ? -20.267 -13.321 17.229 1.00 97.69 191 ALA A O 1
ATOM 1484 N N . CYS A 1 192 ? -20.393 -12.246 15.264 1.00 97.94 192 CYS A N 1
ATOM 1485 C CA . CYS A 1 192 ? -21.486 -13.062 14.732 1.00 97.94 192 CYS A CA 1
ATOM 1486 C C . CYS A 1 192 ? -21.078 -14.536 14.598 1.00 97.94 192 CYS A C 1
ATOM 1488 O O . CYS A 1 192 ? -21.848 -15.422 14.967 1.00 97.94 192 CYS A O 1
ATOM 1490 N N . ARG A 1 193 ? -19.851 -14.819 14.140 1.00 98.19 193 ARG A N 1
ATOM 1491 C CA . ARG A 1 193 ? -19.342 -16.191 13.996 1.00 98.19 193 ARG A CA 1
ATOM 1492 C C . ARG A 1 193 ? -19.154 -16.901 15.336 1.00 98.19 193 ARG A C 1
ATOM 1494 O O . ARG A 1 193 ? -19.470 -18.082 15.432 1.00 98.19 193 ARG A O 1
ATOM 1501 N N . ILE A 1 194 ? -18.673 -16.192 16.356 1.00 98.25 194 ILE A N 1
ATOM 1502 C CA . ILE A 1 194 ? -18.470 -16.743 17.705 1.00 98.25 194 ILE A CA 1
ATOM 1503 C C . ILE A 1 194 ? -19.810 -16.969 18.414 1.00 98.25 194 ILE A C 1
ATOM 1505 O O . ILE A 1 194 ? -20.010 -17.994 19.060 1.00 98.25 194 ILE A O 1
ATOM 1509 N N . THR A 1 195 ? -20.735 -16.013 18.309 1.00 98.19 195 THR A N 1
ATOM 1510 C CA . THR A 1 195 ? -21.988 -16.030 19.083 1.00 98.19 195 THR A CA 1
ATOM 1511 C C . THR A 1 195 ? -23.156 -16.708 18.367 1.00 98.19 195 THR A C 1
ATOM 1513 O O . THR A 1 195 ? -24.166 -17.005 19.004 1.00 98.19 195 THR A O 1
ATOM 1516 N N . GLY A 1 196 ? -23.067 -16.905 17.048 1.00 98.06 196 GLY A N 1
ATOM 1517 C CA . GLY A 1 196 ? -24.163 -17.379 16.198 1.00 98.06 196 GLY A CA 1
ATOM 1518 C C . GLY A 1 196 ? -25.286 -16.356 15.980 1.00 98.06 196 GLY A C 1
ATOM 1519 O O . GLY A 1 196 ? -26.298 -16.676 15.351 1.00 98.06 196 GLY A O 1
ATOM 1520 N N . LYS A 1 197 ? -25.142 -15.132 16.500 1.00 97.62 197 LYS A N 1
ATOM 1521 C CA . LYS A 1 197 ? -26.126 -14.059 16.327 1.00 97.62 197 LYS A CA 1
ATOM 1522 C C . LYS A 1 197 ? -26.027 -13.457 14.926 1.00 97.62 197 LYS A C 1
ATOM 1524 O O . LYS A 1 197 ? -24.982 -13.507 14.286 1.00 97.62 197 LYS A O 1
ATOM 1529 N N . LYS A 1 198 ? -27.139 -12.885 14.462 1.00 96.06 198 LYS A N 1
ATOM 1530 C CA . LYS A 1 198 ? -27.266 -12.266 13.130 1.00 96.06 198 LYS A CA 1
ATOM 1531 C C . LYS A 1 198 ? -27.449 -10.749 13.177 1.00 96.06 198 LYS A C 1
ATOM 1533 O O . LYS A 1 198 ? -27.583 -10.123 12.134 1.00 96.06 198 LYS A O 1
ATOM 1538 N N . GLU A 1 199 ? -27.479 -10.177 14.374 1.00 95.69 199 GLU A N 1
ATOM 1539 C CA . GLU A 1 199 ? -27.737 -8.759 14.603 1.00 95.69 199 GLU A CA 1
ATOM 1540 C C . GLU A 1 199 ? -26.577 -8.147 15.383 1.00 95.69 199 GLU A C 1
ATOM 1542 O O . GLU A 1 199 ? -26.073 -8.747 16.338 1.00 95.69 199 GLU A O 1
ATOM 1547 N N . VAL A 1 200 ? -26.172 -6.944 14.975 1.00 95.12 200 VAL A N 1
ATOM 1548 C CA . VAL A 1 200 ? -25.073 -6.181 15.570 1.00 95.12 200 VAL A CA 1
ATOM 1549 C C . VAL A 1 200 ? -25.602 -4.803 15.934 1.00 95.12 200 VAL A C 1
ATOM 1551 O O . VAL A 1 200 ? -26.129 -4.085 15.087 1.00 95.12 200 VAL A O 1
ATOM 1554 N N . ALA A 1 201 ? -25.474 -4.433 17.205 1.00 94.06 201 ALA A N 1
ATOM 1555 C CA . ALA A 1 201 ? -25.843 -3.102 17.663 1.00 94.06 201 ALA A CA 1
ATOM 1556 C C . ALA A 1 201 ? -24.716 -2.111 17.342 1.00 94.06 201 ALA A C 1
ATOM 1558 O O . ALA A 1 201 ? -23.572 -2.320 17.746 1.00 94.06 201 ALA A O 1
ATOM 1559 N N . VAL A 1 202 ? -25.050 -1.017 16.655 1.00 93.25 202 VAL A N 1
ATOM 1560 C CA . VAL A 1 202 ? -24.112 0.062 16.317 1.00 93.25 202 VAL A CA 1
ATOM 1561 C C . VAL A 1 202 ? -24.568 1.346 16.997 1.00 93.25 202 VAL A C 1
ATOM 1563 O O . VAL A 1 202 ? -25.736 1.726 16.921 1.00 93.25 202 VAL A O 1
ATOM 1566 N N . LEU A 1 203 ? -23.648 2.026 17.680 1.00 93.06 203 LEU A N 1
ATOM 1567 C CA . LEU A 1 203 ? -23.956 3.286 18.349 1.00 93.06 203 LEU A CA 1
ATOM 1568 C C . LEU A 1 203 ? -24.165 4.410 17.330 1.00 93.06 203 LEU A C 1
ATOM 1570 O O . LEU A 1 203 ? -23.362 4.604 16.419 1.00 93.06 203 LEU A O 1
ATOM 1574 N N . SER A 1 204 ? -25.183 5.240 17.562 1.00 92.00 204 SER A N 1
ATOM 1575 C CA . SER A 1 204 ? -25.460 6.449 16.773 1.00 92.00 204 SER A CA 1
ATOM 1576 C C . SER A 1 204 ? -24.399 7.546 16.924 1.00 92.00 204 SER A C 1
ATOM 1578 O O . SER A 1 204 ? -24.506 8.592 16.284 1.00 92.00 204 SER A O 1
ATOM 1580 N N . THR A 1 205 ? -23.381 7.327 17.757 1.00 92.94 205 THR A N 1
ATOM 1581 C CA . THR A 1 205 ? -22.209 8.189 17.949 1.00 92.94 205 THR A CA 1
ATOM 1582 C C . THR A 1 205 ? -20.947 7.642 17.282 1.00 92.94 205 THR A C 1
ATOM 1584 O O . THR A 1 205 ? -19.945 8.351 17.242 1.00 92.94 205 THR A O 1
ATOM 1587 N N . ALA A 1 206 ? -20.975 6.424 16.724 1.00 90.69 206 ALA A N 1
ATOM 1588 C CA . ALA A 1 206 ? -19.841 5.861 15.988 1.00 90.69 206 ALA A CA 1
ATOM 1589 C C . ALA A 1 206 ? -19.449 6.763 14.808 1.00 90.69 206 ALA A C 1
ATOM 1591 O O . ALA A 1 206 ? -20.285 7.516 14.311 1.00 90.69 206 ALA A O 1
ATOM 1592 N N . ASN A 1 207 ? -18.211 6.693 14.322 1.00 90.81 207 ASN A N 1
ATOM 1593 C CA . ASN A 1 207 ? -17.818 7.449 13.130 1.00 90.81 207 ASN A CA 1
ATOM 1594 C C . ASN A 1 207 ? -18.823 7.188 11.985 1.00 90.81 207 ASN A C 1
ATOM 1596 O O . ASN A 1 207 ? -19.087 6.018 11.708 1.00 90.81 207 ASN A O 1
ATOM 1600 N N . PRO A 1 208 ? -19.402 8.223 11.342 1.00 86.69 208 PRO A N 1
ATOM 1601 C CA . PRO A 1 208 ? -20.356 8.042 10.250 1.00 86.69 208 PRO A CA 1
ATOM 1602 C C . PRO A 1 208 ? -19.858 7.121 9.133 1.00 86.69 208 PRO A C 1
ATOM 1604 O O . PRO A 1 208 ? -20.651 6.356 8.607 1.00 86.69 208 PRO A O 1
ATOM 1607 N N . VAL A 1 209 ? -18.555 7.129 8.831 1.00 86.06 209 VAL A N 1
ATOM 1608 C CA . VAL A 1 209 ? -17.947 6.257 7.807 1.00 86.06 209 VAL A CA 1
ATOM 1609 C C . VAL A 1 209 ? -18.003 4.774 8.199 1.00 86.06 209 VAL A C 1
ATOM 1611 O O . VAL A 1 209 ? -17.981 3.901 7.341 1.00 86.06 209 VAL A O 1
ATOM 1614 N N . TYR A 1 210 ? -18.087 4.467 9.495 1.00 86.19 210 TYR A N 1
ATOM 1615 C CA . TYR A 1 210 ? -18.131 3.088 9.999 1.00 86.19 210 TYR A CA 1
ATOM 1616 C C . TYR A 1 210 ? -19.566 2.570 10.150 1.00 86.19 210 TYR A C 1
ATOM 1618 O O . TYR A 1 210 ? -19.768 1.408 10.499 1.00 86.19 210 TYR A O 1
ATOM 1626 N N . ARG A 1 211 ? -20.570 3.431 9.943 1.00 77.38 211 ARG A N 1
ATOM 1627 C CA . ARG A 1 211 ? -21.982 3.047 9.965 1.00 77.38 211 ARG A CA 1
ATOM 1628 C C . ARG A 1 211 ? -22.328 2.543 8.564 1.00 77.38 211 ARG A C 1
ATOM 1630 O O . ARG A 1 211 ? -22.458 3.351 7.650 1.00 77.38 211 ARG A O 1
ATOM 1637 N N . LEU A 1 212 ? -22.379 1.220 8.418 1.00 59.38 212 LEU A N 1
ATOM 1638 C CA . LEU A 1 212 ? -22.831 0.534 7.203 1.00 59.38 212 LEU A CA 1
ATOM 1639 C C . LEU A 1 212 ? -24.274 0.915 6.848 1.00 59.38 212 LEU A C 1
ATOM 1641 O O . LEU A 1 212 ? -25.084 1.073 7.793 1.00 59.38 212 LEU A O 1
#

Nearest PDB structures (foldseek):
  1wyv-assembly2_E  TM=9.486E-01  e=9.540E-10  Thermus thermophilus HB8

Foldseek 3Di:
DDDDDDDDDPDDPPDPVVCVVVVVVQCVVQPPPVPPPPDDCLPDPDPPHPDHPVNVVVVCVVVVHPDPVSVCPPPPPVPPPDDDPDDRDDDPVRVVVVVVVVVVVDDDCVNDPDDPDLPDDDDDDDPVVCVVCPDCVPPVDDDPPPCVSCVVVVVVLVVVFVVVCVVVVHPTDHSDDPGPQVVLVVVVVVVCVVVVDDDDDDDPPHRPSNPD

pLDDT: mean 81.16, std 23.98, range [25.88, 98.62]

Radius of gyration: 27.95 Å; Cα contacts (8 Å, |Δi|>4): 69; chains: 1; bounding box: 48×78×69 Å